Protein AF-A0A1F9DPK8-F1 (afdb_monomer)

Sequence (181 aa):
MAARGAFAGFFIFCWLFAAPQRRAAAGEEKKAPEAKPYVFRSVLTSGKKTGDIVLGRTTFEEVLKMYPAPPYADYDGALRPAGQSGAGGLQSIKYVYNPWQTMYAIFFDGKKRVVMVSELYELGALSEKALLRKYPGMVESDSEQGSIEYQTEIQECTALIATVETTGRTVEQLSYAYTCE

pLDDT: mean 79.77, std 20.11, range [34.78, 96.88]

Structure (mmCIF, N/CA/C/O backbone):
data_AF-A0A1F9DPK8-F1
#
_entry.id   AF-A0A1F9DPK8-F1
#
loop_
_atom_site.group_PDB
_atom_site.id
_atom_site.type_symbol
_atom_site.label_atom_id
_atom_site.label_alt_id
_atom_site.label_comp_id
_atom_site.label_asym_id
_atom_site.label_entity_id
_atom_site.label_seq_id
_atom_site.pdbx_PDB_ins_code
_atom_site.Cartn_x
_atom_site.Cartn_y
_atom_site.Cartn_z
_atom_site.occupancy
_atom_site.B_iso_or_equiv
_atom_site.auth_seq_id
_atom_site.auth_comp_id
_atom_site.auth_asym_id
_atom_site.auth_atom_id
_atom_site.pdbx_PDB_model_num
ATOM 1 N N . MET A 1 1 ? -20.491 -62.984 46.441 1.00 36.84 1 MET A N 1
ATOM 2 C CA . MET A 1 1 ? -19.082 -63.390 46.625 1.00 36.84 1 MET A CA 1
ATOM 3 C C . MET A 1 1 ? -18.745 -64.499 45.642 1.00 36.84 1 MET A C 1
ATOM 5 O O . MET A 1 1 ? -19.542 -65.412 45.503 1.00 36.84 1 MET A O 1
ATOM 9 N N . ALA A 1 2 ? -17.570 -64.353 45.020 1.00 38.16 2 ALA A N 1
ATOM 10 C CA . ALA A 1 2 ? -16.739 -65.325 44.300 1.00 38.16 2 ALA A CA 1
ATOM 11 C C . ALA A 1 2 ? -17.299 -66.051 43.057 1.00 38.16 2 ALA A C 1
ATOM 13 O O . ALA A 1 2 ? -18.099 -66.980 43.132 1.00 38.16 2 ALA A O 1
ATOM 14 N N . ALA A 1 3 ? -16.748 -65.638 41.913 1.00 38.16 3 ALA A N 1
ATOM 15 C CA . ALA A 1 3 ? -16.812 -66.285 40.612 1.00 38.16 3 ALA A CA 1
ATOM 16 C C . ALA A 1 3 ? -15.858 -67.492 40.528 1.00 38.16 3 ALA A C 1
ATOM 18 O O . ALA A 1 3 ? -14.784 -67.499 41.132 1.00 38.16 3 ALA A O 1
ATOM 19 N N . ARG A 1 4 ? -16.258 -68.499 39.744 1.00 41.41 4 ARG A N 1
ATOM 20 C CA . ARG A 1 4 ? -15.448 -69.657 39.346 1.00 41.41 4 ARG A CA 1
ATOM 21 C C . ARG A 1 4 ? -14.711 -69.355 38.046 1.00 41.41 4 ARG A C 1
ATOM 23 O O . ARG A 1 4 ? -15.285 -68.770 37.133 1.00 41.41 4 ARG A O 1
ATOM 30 N N . GLY A 1 5 ? -13.450 -69.769 37.995 1.00 38.47 5 GLY A N 1
ATOM 31 C CA . GLY A 1 5 ? -12.586 -69.634 36.833 1.00 38.47 5 GLY A CA 1
ATOM 32 C C . GLY A 1 5 ? -12.557 -70.849 35.904 1.00 38.47 5 GLY A C 1
ATOM 33 O O . GLY A 1 5 ? -13.224 -71.857 36.138 1.00 38.47 5 GLY A O 1
ATOM 34 N N . ALA A 1 6 ? -11.658 -70.685 34.928 1.00 49.09 6 ALA A N 1
ATOM 35 C CA . ALA A 1 6 ? -11.138 -71.594 33.906 1.00 49.09 6 ALA A CA 1
ATOM 36 C C . ALA A 1 6 ? -12.057 -71.902 32.713 1.00 49.09 6 ALA A C 1
ATOM 38 O O . ALA A 1 6 ? -13.123 -72.474 32.885 1.00 49.09 6 ALA A O 1
ATOM 39 N N . PHE A 1 7 ? -11.574 -71.624 31.493 1.00 38.38 7 PHE A N 1
ATOM 40 C CA . PHE A 1 7 ? -11.3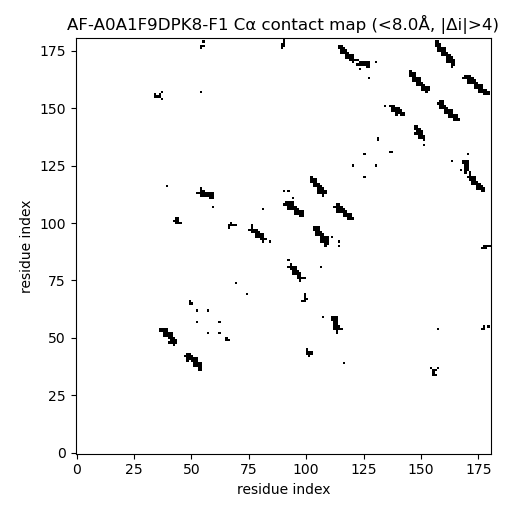18 -72.686 30.513 1.00 38.38 7 PHE A CA 1
ATOM 41 C C . PHE A 1 7 ? -10.397 -72.231 29.367 1.00 38.38 7 PHE A C 1
ATOM 43 O O . PHE A 1 7 ? -10.379 -71.072 28.964 1.00 38.38 7 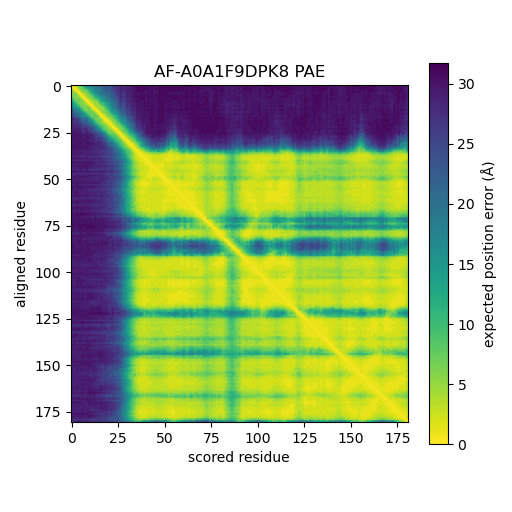PHE A O 1
ATOM 50 N N . ALA A 1 8 ? -9.606 -73.196 28.907 1.00 42.59 8 ALA A N 1
ATOM 51 C CA . ALA A 1 8 ? -8.639 -73.173 27.820 1.00 42.59 8 ALA A CA 1
ATOM 52 C C . ALA A 1 8 ? -9.266 -72.973 26.428 1.00 42.59 8 ALA A C 1
ATOM 54 O O . ALA A 1 8 ? -10.455 -73.219 26.244 1.00 42.59 8 ALA A O 1
ATOM 55 N N . GLY A 1 9 ? -8.426 -72.690 25.424 1.00 34.78 9 GLY A N 1
ATOM 56 C CA . GLY A 1 9 ? -8.719 -73.103 24.047 1.00 34.78 9 GLY A CA 1
ATOM 57 C C . GLY A 1 9 ? -8.251 -72.140 22.967 1.00 34.78 9 GLY A C 1
ATOM 58 O O . GLY A 1 9 ? -8.977 -71.241 22.566 1.00 34.78 9 GLY A O 1
ATOM 59 N N . PHE A 1 10 ? -7.044 -72.371 22.463 1.00 39.31 10 PHE A N 1
ATOM 60 C CA . PHE A 1 10 ? -6.486 -71.736 21.273 1.00 39.31 10 PHE A CA 1
ATOM 61 C C . PHE A 1 10 ? -7.076 -72.415 20.022 1.00 39.31 10 PHE A C 1
ATOM 63 O O . PHE A 1 10 ? -6.888 -73.617 19.851 1.00 39.31 10 PHE A O 1
ATOM 70 N N . PHE A 1 11 ? -7.764 -71.675 19.148 1.00 43.78 11 PHE A N 1
ATOM 71 C CA . PHE A 1 11 ? -8.087 -72.117 17.786 1.00 43.78 11 PHE A CA 1
ATOM 72 C C . PHE A 1 11 ? -7.853 -70.968 16.801 1.00 43.78 11 PHE A C 1
ATOM 74 O O . PHE A 1 11 ? -8.503 -69.927 16.853 1.00 43.78 11 PHE A O 1
ATOM 81 N N . ILE A 1 12 ? -6.888 -71.186 15.909 1.00 48.25 12 ILE A N 1
ATOM 82 C CA . ILE A 1 12 ? -6.580 -70.347 14.754 1.00 48.25 12 ILE A CA 1
ATOM 83 C C . ILE A 1 12 ? -7.663 -70.585 13.698 1.00 48.25 12 ILE A C 1
ATOM 85 O O . ILE A 1 12 ? -7.860 -71.718 13.265 1.00 48.25 12 ILE A O 1
ATOM 89 N N . PHE A 1 13 ? -8.311 -69.516 13.238 1.00 44.12 13 PHE A N 1
ATOM 90 C CA . PHE A 1 13 ? -9.085 -69.511 11.997 1.00 44.12 13 PHE A CA 1
ATOM 91 C C . PHE A 1 13 ? -8.616 -68.339 11.128 1.00 44.12 13 PHE A C 1
ATOM 93 O O . PHE A 1 13 ? -8.941 -67.181 11.385 1.00 44.12 13 PHE A O 1
ATOM 100 N N . CYS A 1 14 ? -7.824 -68.648 10.099 1.00 43.41 14 CYS A N 1
ATOM 101 C CA . CYS A 1 14 ? -7.484 -67.725 9.021 1.00 43.41 14 CYS A CA 1
ATOM 102 C C . CYS A 1 14 ? -8.733 -67.454 8.172 1.00 43.41 14 CYS A C 1
ATOM 104 O O . CYS A 1 14 ? -9.081 -68.251 7.304 1.00 43.41 14 CYS A O 1
ATOM 106 N N . TRP A 1 15 ? -9.395 -66.322 8.406 1.00 40.16 15 TRP A N 1
ATOM 107 C CA . TRP A 1 15 ? -10.380 -65.780 7.473 1.00 40.16 15 TRP A CA 1
ATOM 108 C C . TRP A 1 15 ? -9.682 -64.883 6.447 1.00 40.16 15 TRP A C 1
ATOM 110 O O . TRP A 1 15 ? -9.223 -63.785 6.759 1.00 40.16 15 TRP A O 1
ATOM 120 N N . LEU A 1 16 ? -9.617 -65.373 5.207 1.00 41.78 16 LEU A N 1
ATOM 121 C CA . LEU A 1 16 ? -9.388 -64.573 4.008 1.00 41.78 16 LEU A CA 1
ATOM 122 C C . LEU A 1 16 ? -10.547 -63.577 3.851 1.00 41.78 16 LEU A C 1
ATOM 124 O O . LEU A 1 16 ? -11.608 -63.922 3.336 1.00 41.78 16 LEU A O 1
ATOM 128 N N . PHE A 1 17 ? -10.344 -62.329 4.267 1.00 46.22 17 PHE A N 1
ATOM 129 C CA . PHE A 1 17 ? -11.196 -61.228 3.827 1.00 46.22 17 PHE A CA 1
ATOM 130 C C . PHE A 1 17 ? -10.774 -60.813 2.416 1.00 46.22 17 PHE A C 1
ATOM 132 O O . PHE A 1 17 ? -9.848 -60.027 2.224 1.00 46.22 17 PHE A O 1
ATOM 139 N N . ALA A 1 18 ? -11.479 -61.344 1.417 1.00 47.94 18 ALA A N 1
ATOM 140 C CA . ALA A 1 18 ? -11.563 -60.719 0.107 1.00 47.94 18 ALA A CA 1
ATOM 141 C C . ALA A 1 18 ? -12.272 -59.365 0.278 1.00 47.94 18 ALA A C 1
ATOM 143 O O . ALA A 1 18 ? -13.495 -59.295 0.394 1.00 47.94 18 ALA A O 1
ATOM 144 N N . ALA A 1 19 ? -11.493 -58.287 0.367 1.00 45.16 19 ALA A N 1
ATOM 145 C CA . ALA A 1 19 ? -12.029 -56.935 0.391 1.00 45.16 19 ALA A CA 1
ATOM 146 C C . ALA A 1 19 ? -12.692 -56.627 -0.968 1.00 45.16 19 ALA A C 1
ATOM 148 O O . ALA A 1 19 ? -12.053 -56.804 -2.009 1.00 45.16 19 ALA A O 1
ATOM 149 N N . PRO A 1 20 ? -13.952 -56.159 -1.003 1.00 43.69 20 PRO A N 1
ATOM 150 C CA . PRO A 1 20 ? -14.573 -55.738 -2.248 1.00 43.69 20 PRO A CA 1
ATOM 151 C C . PRO A 1 20 ? -13.877 -54.470 -2.753 1.00 43.69 20 PRO A C 1
ATOM 153 O O . PRO A 1 20 ? -13.827 -53.455 -2.053 1.00 43.69 20 PRO A O 1
ATOM 156 N N . GLN A 1 21 ? -13.347 -54.521 -3.979 1.00 44.34 21 GLN A N 1
ATOM 157 C CA . GLN A 1 21 ? -12.851 -53.344 -4.689 1.00 44.34 21 GLN A CA 1
ATOM 158 C C . GLN A 1 21 ? -13.994 -52.333 -4.836 1.00 44.34 21 GLN A C 1
ATOM 160 O O . GLN A 1 21 ? -14.872 -52.474 -5.690 1.00 44.34 21 GLN A O 1
ATOM 165 N N . ARG A 1 22 ? -13.992 -51.293 -3.996 1.00 47.47 22 ARG A N 1
ATOM 166 C CA . ARG A 1 22 ? -14.807 -50.102 -4.233 1.00 47.47 22 ARG A CA 1
ATOM 167 C C . ARG A 1 22 ? -14.298 -49.466 -5.520 1.00 47.47 22 ARG A C 1
ATOM 169 O O . ARG A 1 22 ? -13.214 -48.892 -5.543 1.00 47.47 22 ARG A O 1
ATOM 176 N N . ARG A 1 23 ? -15.087 -49.587 -6.591 1.00 46.28 23 ARG A N 1
ATOM 177 C CA . ARG A 1 23 ? -14.973 -48.733 -7.774 1.00 46.28 23 ARG A CA 1
ATOM 178 C C . ARG A 1 23 ? -14.980 -47.288 -7.286 1.00 46.28 23 ARG A C 1
ATOM 180 O O . ARG A 1 23 ? -16.004 -46.811 -6.801 1.00 46.28 23 ARG A O 1
ATOM 187 N N . ALA A 1 24 ? -13.834 -46.625 -7.379 1.00 43.69 24 ALA A N 1
ATOM 188 C CA . ALA A 1 24 ? -13.774 -45.182 -7.291 1.00 43.69 24 ALA A CA 1
ATOM 189 C C . ALA A 1 24 ? -14.592 -44.654 -8.471 1.00 43.69 24 ALA A C 1
ATOM 191 O O . ALA A 1 24 ? -14.182 -44.767 -9.626 1.00 43.69 24 ALA A O 1
ATOM 192 N N . ALA A 1 25 ? -15.797 -44.164 -8.186 1.00 46.12 25 ALA A N 1
ATOM 193 C CA . ALA A 1 25 ? -16.460 -43.255 -9.095 1.00 46.12 25 ALA A CA 1
ATOM 194 C C . ALA A 1 25 ? -15.483 -42.096 -9.300 1.00 46.12 25 ALA A C 1
ATOM 196 O O . ALA A 1 25 ? -15.049 -41.484 -8.322 1.00 46.12 25 ALA A O 1
ATOM 197 N N . ALA A 1 26 ? -15.081 -41.874 -10.551 1.00 43.97 26 ALA A N 1
ATOM 198 C CA . ALA A 1 26 ? -14.351 -40.691 -10.957 1.00 43.97 26 ALA A CA 1
ATOM 199 C C . ALA A 1 26 ? -15.228 -39.492 -10.593 1.00 43.97 26 ALA A C 1
ATOM 201 O O . ALA A 1 26 ? -16.167 -39.152 -11.309 1.00 43.97 26 ALA A O 1
ATOM 202 N N . GLY A 1 27 ? -14.990 -38.933 -9.408 1.00 41.47 27 GLY A N 1
ATOM 203 C CA . GLY A 1 27 ? -15.511 -37.634 -9.059 1.00 41.47 27 GLY A CA 1
ATOM 204 C C . GLY A 1 27 ? -14.892 -36.677 -10.053 1.00 41.47 27 GLY A C 1
ATOM 205 O O . GLY A 1 27 ? -13.670 -36.554 -10.094 1.00 41.47 27 GLY A O 1
ATOM 206 N N . GLU A 1 28 ? -15.726 -36.054 -10.882 1.00 44.94 28 GLU A N 1
ATOM 207 C CA . GLU A 1 28 ? -15.361 -34.789 -11.493 1.00 44.94 28 GLU A CA 1
ATOM 208 C C . GLU A 1 28 ? -14.794 -33.926 -10.371 1.00 44.94 28 GLU A C 1
ATOM 210 O O . GLU A 1 28 ? -15.494 -33.577 -9.415 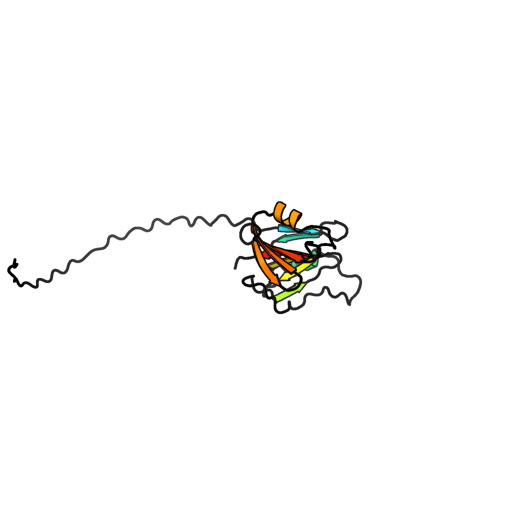1.00 44.94 28 GLU A O 1
ATOM 215 N N . GLU A 1 29 ? -13.492 -33.674 -10.451 1.00 44.94 29 GLU A N 1
ATOM 216 C CA . GLU A 1 29 ? -12.812 -32.682 -9.650 1.00 44.94 29 GLU A CA 1
ATOM 217 C C . GLU A 1 29 ? -13.524 -31.369 -9.973 1.00 44.94 29 GLU A C 1
ATOM 219 O O . GLU A 1 29 ? -13.271 -30.729 -10.994 1.00 44.94 29 GLU A O 1
ATOM 224 N N . LYS A 1 30 ? -14.527 -31.023 -9.157 1.00 39.41 30 LYS A N 1
ATOM 225 C CA . LYS A 1 30 ? -15.144 -29.705 -9.168 1.00 39.41 30 LYS A CA 1
ATOM 226 C C . LYS A 1 30 ? -14.014 -28.755 -8.834 1.00 39.41 30 LYS A C 1
ATOM 228 O O . LYS A 1 30 ? -13.729 -28.529 -7.661 1.00 39.41 30 LYS A O 1
ATOM 233 N N . LYS A 1 31 ? -13.351 -28.256 -9.879 1.00 39.34 31 LYS A N 1
ATOM 234 C CA . LYS A 1 31 ? -12.401 -27.158 -9.812 1.00 39.34 31 LYS A CA 1
ATOM 235 C C . LYS A 1 31 ? -13.093 -26.106 -8.959 1.00 39.34 31 LYS A C 1
ATOM 237 O O . LYS A 1 31 ? -14.159 -25.621 -9.352 1.00 39.34 31 LYS A O 1
ATOM 242 N N . ALA A 1 32 ? -12.577 -25.890 -7.748 1.00 47.47 32 ALA A N 1
ATOM 243 C CA . ALA A 1 32 ? -13.137 -24.901 -6.846 1.00 47.47 32 ALA A CA 1
ATOM 244 C C . ALA A 1 32 ? -13.315 -23.614 -7.665 1.00 47.47 32 ALA A C 1
ATOM 246 O O . ALA A 1 32 ? -12.423 -23.304 -8.466 1.00 47.47 32 ALA A O 1
ATOM 247 N N . PRO A 1 33 ? -14.480 -22.945 -7.586 1.00 49.62 33 PRO A N 1
ATOM 248 C CA . PRO A 1 33 ? -14.689 -21.716 -8.331 1.00 49.62 33 PRO A CA 1
ATOM 249 C C . PRO A 1 33 ? -13.516 -20.797 -8.011 1.00 49.62 33 PRO A C 1
ATOM 251 O O . PRO A 1 33 ? -13.290 -20.474 -6.852 1.00 49.62 33 PRO A O 1
ATOM 254 N N . GLU A 1 34 ? -12.720 -20.484 -9.034 1.00 59.41 34 GLU A N 1
ATOM 255 C CA . GLU A 1 34 ? -11.513 -19.686 -8.878 1.00 59.41 34 GLU A CA 1
ATOM 256 C C . GLU A 1 34 ? -11.938 -18.359 -8.253 1.00 59.41 34 GLU A C 1
ATOM 258 O O . GLU A 1 34 ? -12.726 -17.617 -8.853 1.00 59.41 34 GLU A O 1
ATOM 263 N N . ALA A 1 35 ? -11.491 -18.123 -7.018 1.00 64.25 35 ALA A N 1
ATOM 264 C CA . 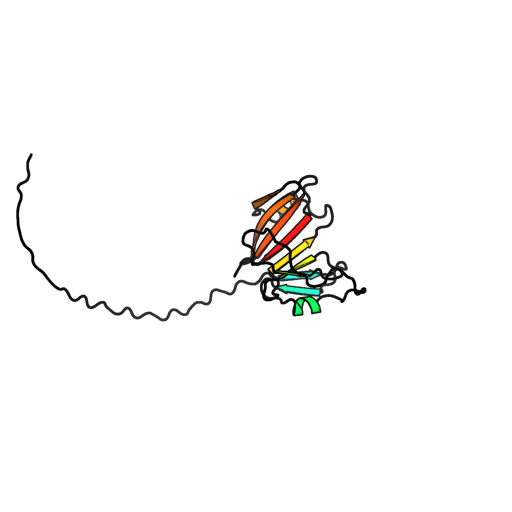ALA A 1 35 ? -11.742 -16.904 -6.275 1.00 64.25 35 ALA A CA 1
ATOM 265 C C . ALA A 1 35 ? -11.588 -15.707 -7.212 1.00 64.25 35 ALA A C 1
ATOM 267 O O . ALA A 1 35 ? -10.561 -15.571 -7.890 1.00 64.25 35 ALA A O 1
ATOM 268 N N . LYS A 1 36 ? -12.604 -14.837 -7.291 1.00 76.94 36 LYS A N 1
ATOM 269 C CA . LYS A 1 36 ? -12.432 -13.594 -8.050 1.00 76.94 36 LYS A CA 1
ATOM 270 C C . LYS A 1 36 ? -11.258 -12.860 -7.407 1.00 76.94 36 LYS A C 1
ATOM 272 O O . LYS A 1 36 ? -11.311 -12.643 -6.199 1.00 76.94 36 LYS A O 1
ATOM 277 N N . PRO A 1 37 ? -10.211 -12.498 -8.157 1.00 84.19 37 PRO A N 1
ATOM 278 C CA . PRO A 1 37 ? -9.067 -11.853 -7.547 1.00 84.19 37 PRO A CA 1
ATOM 279 C C . PRO A 1 37 ? -9.438 -10.424 -7.139 1.00 84.19 37 PRO A C 1
ATOM 281 O O . PRO A 1 37 ? -10.264 -9.777 -7.793 1.00 84.19 37 PRO A O 1
ATOM 284 N N . TYR A 1 38 ? -8.830 -9.929 -6.064 1.00 90.38 38 TYR A N 1
ATOM 285 C CA . TYR A 1 38 ? -8.970 -8.530 -5.686 1.00 90.38 38 TYR A CA 1
ATOM 286 C C . TYR A 1 38 ? -8.276 -7.636 -6.719 1.00 90.38 38 TYR A C 1
ATOM 288 O O . TYR A 1 38 ? -7.136 -7.888 -7.122 1.00 90.38 38 TYR A O 1
ATOM 296 N N . VAL A 1 39 ? -8.981 -6.588 -7.150 1.00 93.81 39 VAL A N 1
ATOM 297 C CA . VAL A 1 39 ? -8.500 -5.634 -8.150 1.00 93.81 39 VAL A CA 1
ATOM 298 C C . VAL A 1 39 ? -8.358 -4.260 -7.511 1.00 93.81 39 VAL A C 1
ATOM 300 O O . VAL A 1 39 ? -9.351 -3.576 -7.249 1.00 93.81 39 VAL A O 1
ATOM 303 N N . PHE A 1 40 ? -7.116 -3.838 -7.309 1.00 94.31 40 PHE A N 1
ATOM 304 C CA . PHE A 1 40 ? -6.775 -2.488 -6.900 1.00 94.31 40 PHE A CA 1
ATOM 305 C C . PHE A 1 40 ? -6.836 -1.550 -8.111 1.00 94.31 40 PHE A C 1
ATOM 307 O O . PHE A 1 40 ? -6.143 -1.741 -9.115 1.00 94.31 40 PHE A O 1
ATOM 314 N N . ARG A 1 41 ? -7.679 -0.519 -8.028 1.00 92.75 41 ARG A N 1
ATOM 315 C CA . ARG A 1 41 ? -7.837 0.477 -9.095 1.00 92.75 41 ARG A CA 1
ATOM 316 C C . ARG A 1 41 ? -6.776 1.550 -8.934 1.00 92.75 41 ARG A C 1
ATOM 318 O O . ARG A 1 41 ? -6.913 2.415 -8.075 1.00 92.75 41 ARG A O 1
ATOM 325 N N . SER A 1 42 ? -5.748 1.525 -9.774 1.00 91.94 42 SER A N 1
ATOM 326 C CA . SER A 1 42 ? -4.686 2.514 -9.657 1.00 91.94 42 SER A CA 1
ATOM 327 C C . SER A 1 42 ? -5.042 3.830 -10.346 1.00 91.94 42 SER A C 1
ATOM 329 O O . SER A 1 42 ? -5.523 3.864 -11.486 1.00 91.94 42 SER A O 1
ATOM 331 N N . VAL A 1 43 ? -4.787 4.925 -9.632 1.00 92.56 43 VAL A N 1
ATOM 332 C CA . VAL A 1 43 ? -4.984 6.297 -10.096 1.00 92.56 43 VAL A CA 1
ATOM 333 C C . VAL A 1 43 ? -3.740 7.144 -9.829 1.00 92.56 43 VAL A C 1
ATOM 335 O O . VAL A 1 43 ? -2.993 6.904 -8.885 1.00 92.56 43 VAL A O 1
ATOM 338 N N . LEU A 1 44 ? -3.504 8.143 -10.672 1.00 93.12 44 LEU A N 1
ATOM 339 C CA . LEU 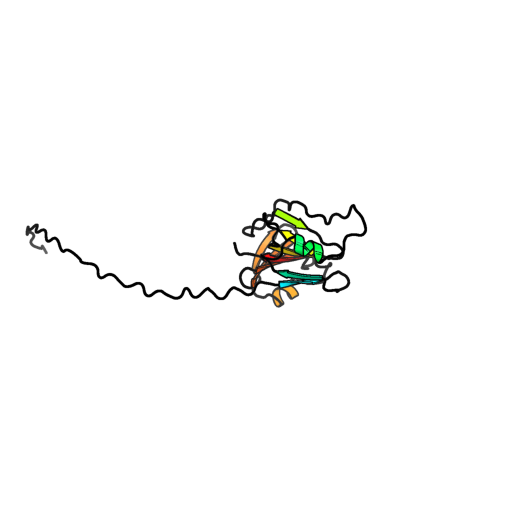A 1 44 ? -2.529 9.195 -10.384 1.00 93.12 44 LEU A CA 1
ATOM 340 C C . LEU A 1 44 ? -3.106 10.180 -9.360 1.00 93.12 44 LEU A C 1
ATOM 342 O O . LEU A 1 44 ? -4.323 10.270 -9.202 1.00 93.12 44 LEU A O 1
ATOM 346 N N . THR A 1 45 ? -2.260 11.020 -8.770 1.00 90.50 45 THR A N 1
ATOM 347 C CA . THR A 1 45 ? -2.677 12.166 -7.937 1.00 90.50 45 THR A CA 1
ATOM 348 C C . THR A 1 45 ? -3.593 13.147 -8.677 1.00 90.50 45 THR A C 1
ATOM 350 O O . THR A 1 45 ? -4.378 13.852 -8.057 1.00 90.50 45 THR A O 1
ATOM 353 N N . SER A 1 46 ? -3.563 13.156 -10.015 1.00 91.69 46 SER A N 1
ATOM 354 C CA . SER A 1 46 ? -4.523 13.894 -10.854 1.00 91.69 46 SER A CA 1
ATOM 355 C C . SER A 1 46 ? -5.921 13.259 -10.935 1.00 91.69 46 SER A C 1
ATOM 357 O O . SER A 1 46 ? -6.808 13.812 -11.581 1.00 91.69 46 SER A O 1
ATOM 359 N N . GLY A 1 47 ? -6.123 12.072 -10.357 1.00 90.69 47 GLY A N 1
ATOM 360 C CA . GLY A 1 47 ? -7.346 11.270 -10.466 1.00 90.69 47 GLY A CA 1
ATOM 361 C C . GLY A 1 47 ? -7.451 10.441 -11.752 1.00 90.69 47 GLY A C 1
ATOM 362 O O . GLY A 1 47 ? -8.387 9.656 -11.910 1.00 90.69 47 GLY A O 1
ATOM 363 N N . LYS A 1 48 ? -6.497 10.568 -12.686 1.00 94.69 48 LYS A N 1
ATOM 364 C CA . LYS A 1 48 ? -6.478 9.767 -13.917 1.00 94.69 48 LYS A CA 1
ATOM 365 C C . LYS A 1 48 ? -6.194 8.297 -13.594 1.00 94.69 48 LYS A C 1
ATOM 367 O O . LYS A 1 48 ? -5.168 7.988 -12.995 1.00 94.69 48 LYS A O 1
ATOM 372 N N . LYS A 1 49 ? -7.053 7.389 -14.065 1.00 94.38 49 LYS A N 1
ATOM 373 C CA . LYS A 1 49 ? -6.820 5.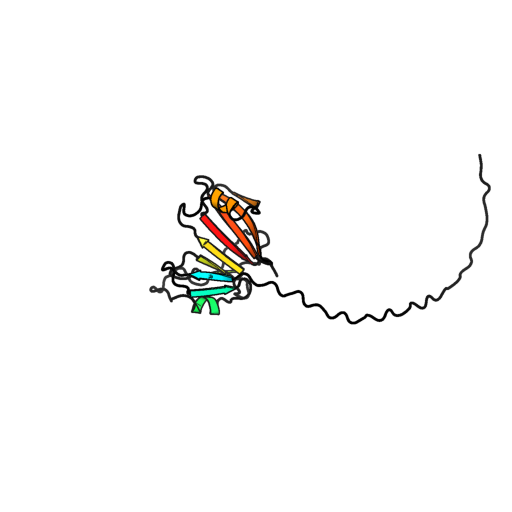938 -13.988 1.00 94.38 49 LYS A CA 1
ATOM 374 C C . LYS A 1 49 ? -5.598 5.534 -14.824 1.00 94.38 49 LYS A C 1
ATOM 376 O O . LYS A 1 49 ? -5.488 5.938 -15.983 1.00 94.38 49 LYS A O 1
ATOM 381 N N . THR A 1 50 ? -4.719 4.716 -14.253 1.00 92.44 50 THR A N 1
ATOM 382 C CA . THR A 1 50 ? -3.510 4.182 -14.914 1.00 92.44 50 THR A CA 1
ATOM 383 C C . THR A 1 50 ? -3.657 2.724 -15.325 1.00 92.44 50 THR A C 1
ATOM 385 O O . THR A 1 50 ? -3.076 2.299 -16.319 1.00 92.44 50 THR A O 1
ATOM 388 N N . GLY A 1 51 ? -4.470 1.964 -14.595 1.00 92.12 51 GLY A N 1
ATOM 389 C CA . GLY A 1 51 ? -4.671 0.545 -14.834 1.00 92.12 51 GLY A CA 1
ATOM 390 C C . GLY A 1 51 ? -5.361 -0.135 -13.661 1.00 92.12 51 GLY A C 1
ATOM 391 O O . GLY A 1 51 ? -5.777 0.512 -12.698 1.00 92.12 51 GLY A O 1
ATOM 392 N N . ASP A 1 52 ? -5.486 -1.449 -13.777 1.00 95.19 52 ASP A N 1
ATOM 393 C CA . ASP A 1 52 ? -6.006 -2.322 -12.735 1.00 95.19 52 ASP A CA 1
ATOM 394 C C . ASP A 1 52 ? -4.873 -3.251 -12.286 1.00 95.19 52 ASP A C 1
ATOM 396 O O . ASP A 1 52 ? -4.268 -3.943 -13.106 1.00 95.19 52 ASP A O 1
ATOM 400 N N . ILE A 1 53 ? -4.571 -3.238 -10.989 1.00 96.25 53 ILE A N 1
ATOM 401 C CA . ILE A 1 53 ? -3.584 -4.116 -10.364 1.00 96.25 53 ILE A CA 1
ATOM 402 C C . ILE A 1 53 ? -4.333 -5.275 -9.725 1.00 96.25 53 ILE A C 1
ATOM 404 O O . ILE A 1 53 ? -5.217 -5.080 -8.896 1.00 96.25 53 ILE A O 1
ATOM 408 N N . VAL A 1 54 ? -3.959 -6.491 -10.093 1.00 95.31 54 VAL A N 1
ATOM 409 C CA . VAL A 1 54 ? -4.543 -7.720 -9.574 1.00 95.31 54 VAL A CA 1
ATOM 410 C C . VAL A 1 54 ? -3.542 -8.364 -8.624 1.00 95.31 54 VAL A C 1
ATOM 412 O O . VAL A 1 54 ? -2.481 -8.833 -9.050 1.00 95.31 54 VAL A O 1
ATOM 415 N N . LEU A 1 55 ? -3.870 -8.376 -7.332 1.00 92.69 55 LEU A N 1
ATOM 416 C CA . LEU A 1 55 ? -2.988 -8.923 -6.300 1.00 92.69 55 LEU A CA 1
ATOM 417 C C . LEU A 1 55 ? -2.693 -10.412 -6.560 1.00 92.69 55 LEU A C 1
ATOM 419 O O . LEU A 1 55 ? -3.559 -11.168 -7.002 1.00 92.69 55 LEU A O 1
ATOM 423 N N . GLY A 1 56 ? -1.437 -10.812 -6.360 1.00 90.88 56 GLY A N 1
ATOM 424 C CA . GLY A 1 56 ? -0.910 -12.150 -6.641 1.00 90.88 56 GLY A CA 1
ATOM 425 C C . GLY A 1 56 ? -0.682 -12.465 -8.128 1.00 90.88 56 GLY A C 1
ATOM 426 O O . GLY A 1 56 ? -0.110 -13.512 -8.444 1.00 90.88 56 GLY A O 1
ATOM 427 N N . ARG A 1 57 ? -1.104 -11.588 -9.055 1.00 93.44 57 ARG A N 1
ATOM 428 C CA . ARG A 1 57 ? -1.073 -11.851 -10.508 1.00 93.44 57 ARG A CA 1
ATOM 429 C C . ARG A 1 57 ? -0.276 -10.822 -11.301 1.00 93.44 57 ARG A C 1
ATOM 431 O O . ARG A 1 57 ? 0.570 -11.223 -12.093 1.00 93.44 57 ARG A O 1
ATOM 438 N N . THR A 1 58 ? -0.539 -9.531 -11.101 1.00 96.56 58 THR A N 1
ATOM 439 C CA . THR A 1 58 ? 0.111 -8.462 -11.873 1.00 96.56 58 THR A CA 1
ATOM 440 C C . THR A 1 58 ? 1.616 -8.452 -11.617 1.00 96.56 58 THR A C 1
ATOM 442 O O . THR A 1 58 ? 2.043 -8.534 -10.464 1.00 96.56 58 THR A O 1
ATOM 445 N N . THR A 1 59 ? 2.427 -8.349 -12.670 1.00 96.69 59 THR A N 1
ATOM 446 C CA . THR A 1 59 ? 3.894 -8.328 -12.553 1.00 96.69 59 THR A CA 1
ATOM 447 C C . THR A 1 59 ? 4.459 -6.912 -12.525 1.00 96.69 59 THR A C 1
ATOM 449 O O . THR A 1 59 ? 3.813 -5.946 -12.937 1.00 96.69 59 THR A O 1
ATOM 452 N N . PHE A 1 60 ? 5.704 -6.776 -12.072 1.00 95.88 60 PHE A N 1
ATOM 453 C CA . PHE A 1 60 ? 6.427 -5.507 -12.117 1.00 95.88 60 PHE A CA 1
ATOM 454 C C . PHE A 1 60 ? 6.494 -4.898 -13.529 1.00 95.88 60 PHE A C 1
ATOM 456 O O . PHE A 1 60 ? 6.309 -3.696 -13.691 1.00 95.88 60 PHE A O 1
ATOM 463 N N . GLU A 1 61 ? 6.719 -5.705 -14.566 1.00 95.62 61 GLU A N 1
ATOM 464 C CA . GLU A 1 61 ? 6.810 -5.231 -15.952 1.00 95.62 61 GLU A CA 1
ATOM 465 C C . GLU A 1 61 ? 5.474 -4.684 -16.474 1.00 95.62 61 GLU A C 1
ATOM 467 O O . GLU A 1 61 ? 5.462 -3.807 -17.339 1.00 95.62 61 GLU A O 1
ATOM 472 N N . GLU A 1 62 ? 4.351 -5.199 -15.972 1.00 96.88 62 GLU A N 1
ATOM 473 C CA . GLU A 1 62 ? 3.020 -4.667 -16.263 1.00 96.88 62 GLU A CA 1
ATOM 474 C C . GLU A 1 62 ? 2.789 -3.357 -15.513 1.00 96.88 62 GLU A C 1
ATOM 476 O O . GLU A 1 62 ? 2.413 -2.368 -16.140 1.00 96.88 62 GLU A O 1
ATOM 481 N N . VAL A 1 63 ? 3.091 -3.325 -14.208 1.00 95.88 63 VAL A N 1
ATOM 482 C CA . VAL A 1 63 ? 3.032 -2.117 -13.365 1.00 95.88 63 VAL A CA 1
ATOM 483 C C . VAL A 1 63 ? 3.830 -0.982 -14.003 1.00 95.88 63 VAL A C 1
ATOM 485 O O . VAL A 1 63 ? 3.303 0.112 -14.172 1.00 95.88 63 VAL A O 1
ATOM 488 N N . LEU A 1 64 ? 5.068 -1.231 -14.435 1.00 93.31 64 LEU A N 1
ATOM 489 C CA . LEU A 1 64 ? 5.944 -0.205 -15.008 1.00 93.31 64 LEU A CA 1
ATOM 490 C C . LEU A 1 64 ? 5.344 0.471 -16.253 1.00 93.31 64 LEU A C 1
ATOM 492 O O . LEU A 1 64 ? 5.605 1.644 -16.499 1.00 93.31 64 LEU A O 1
ATOM 496 N N . LYS A 1 65 ? 4.516 -0.241 -17.027 1.00 93.56 65 LYS A N 1
ATOM 497 C CA . LYS A 1 65 ? 3.837 0.303 -18.217 1.00 93.56 65 LYS A CA 1
ATOM 498 C C . LYS A 1 65 ? 2.605 1.145 -17.875 1.00 93.56 65 LYS A C 1
ATOM 500 O O . LYS A 1 65 ? 2.131 1.879 -18.739 1.00 93.56 65 LYS A O 1
ATOM 505 N N . MET A 1 66 ? 2.065 1.024 -16.659 1.00 94.62 66 MET A N 1
ATOM 506 C CA . MET A 1 66 ? 0.869 1.758 -16.223 1.00 94.62 66 MET A CA 1
ATOM 507 C C . MET A 1 66 ? 1.183 3.211 -15.849 1.00 94.62 66 MET A C 1
ATOM 509 O O . MET A 1 66 ? 0.319 4.079 -15.987 1.00 94.62 66 MET A O 1
ATOM 513 N N . TYR A 1 67 ? 2.400 3.492 -15.378 1.00 92.94 67 TYR A N 1
ATOM 514 C CA . TYR A 1 67 ? 2.759 4.795 -14.817 1.00 92.94 67 TYR A CA 1
ATOM 515 C C . TYR A 1 67 ? 3.653 5.611 -15.749 1.00 92.94 67 TYR A C 1
ATOM 517 O O . TYR A 1 67 ? 4.455 5.051 -16.500 1.00 92.94 67 TYR A O 1
ATOM 525 N N . PRO A 1 68 ? 3.539 6.949 -15.712 1.00 89.81 68 PRO A N 1
ATOM 526 C CA . PRO A 1 68 ? 4.468 7.810 -16.423 1.00 89.81 68 PRO A CA 1
ATOM 527 C C . PRO A 1 68 ? 5.888 7.637 -15.875 1.00 89.81 68 PRO A C 1
ATOM 529 O O . PRO A 1 68 ? 6.091 7.463 -14.672 1.00 89.81 68 PRO A O 1
ATOM 532 N N . ALA A 1 69 ? 6.878 7.754 -16.759 1.00 86.94 69 ALA A N 1
ATOM 533 C CA . ALA A 1 69 ? 8.264 7.867 -16.330 1.00 86.94 69 ALA A CA 1
ATOM 534 C C . ALA A 1 69 ? 8.456 9.157 -15.504 1.00 86.94 69 ALA A C 1
ATOM 536 O O . ALA A 1 69 ? 7.852 10.188 -15.832 1.00 86.94 69 ALA A O 1
ATOM 537 N N . PRO A 1 70 ? 9.278 9.128 -14.443 1.00 87.62 70 PRO A N 1
ATOM 538 C CA . PRO A 1 70 ? 9.597 10.329 -13.688 1.00 87.62 70 PRO A CA 1
ATOM 539 C C . PRO A 1 70 ? 10.373 11.332 -14.564 1.00 87.62 70 PRO A C 1
ATOM 541 O O . PRO A 1 70 ? 11.158 10.923 -15.421 1.00 87.62 70 PRO A O 1
ATOM 544 N N . PRO A 1 71 ? 10.185 12.648 -14.359 1.00 81.75 71 PRO A N 1
ATOM 545 C CA . PRO A 1 71 ? 10.866 13.688 -15.133 1.00 81.75 71 PRO A CA 1
ATOM 546 C C . PRO A 1 71 ? 12.361 13.813 -14.807 1.00 81.75 71 PRO A C 1
ATOM 548 O O . PRO A 1 71 ? 13.100 14.411 -15.586 1.00 81.75 71 PRO A O 1
ATOM 551 N N . TYR A 1 72 ? 12.804 13.260 -13.675 1.00 77.50 72 TYR A N 1
ATOM 552 C CA . TYR A 1 72 ? 14.182 13.337 -13.203 1.00 77.50 72 TYR A CA 1
ATOM 553 C C . TYR A 1 72 ? 14.767 11.935 -13.007 1.00 77.50 72 TYR A C 1
ATOM 555 O O . TYR A 1 72 ? 14.078 11.019 -12.554 1.00 77.50 72 TYR A O 1
ATOM 563 N N . ALA A 1 73 ? 16.041 11.773 -13.372 1.00 68.06 73 ALA A N 1
ATOM 564 C CA . ALA A 1 73 ? 16.743 10.489 -13.337 1.00 68.06 73 ALA A CA 1
ATOM 565 C C . ALA A 1 73 ? 17.016 9.975 -11.909 1.00 68.06 73 ALA A C 1
ATOM 567 O O . ALA A 1 73 ? 17.273 8.789 -11.727 1.00 68.06 73 ALA A O 1
ATOM 568 N N . ASP A 1 74 ? 16.958 10.857 -10.914 1.00 68.19 74 ASP A N 1
ATOM 569 C CA . ASP A 1 74 ? 17.229 10.621 -9.493 1.00 68.19 74 ASP A CA 1
ATOM 570 C C . ASP A 1 74 ? 15.962 10.369 -8.659 1.00 68.19 74 ASP A C 1
ATOM 572 O O . ASP A 1 74 ? 16.026 10.328 -7.432 1.00 68.19 74 ASP A O 1
ATOM 576 N N . TYR A 1 75 ? 14.804 10.180 -9.297 1.00 77.00 75 TYR A N 1
ATOM 577 C CA . TYR A 1 75 ? 13.580 9.841 -8.580 1.00 77.00 75 TYR A CA 1
ATOM 578 C C . TYR A 1 75 ? 13.728 8.524 -7.796 1.00 77.00 75 TYR A C 1
ATOM 580 O O . TYR A 1 75 ? 13.946 7.460 -8.379 1.00 77.00 75 TYR A O 1
ATOM 588 N N . ASP A 1 76 ? 13.507 8.591 -6.480 1.00 69.00 76 ASP A N 1
ATOM 589 C CA . ASP A 1 76 ? 13.610 7.481 -5.511 1.00 69.00 76 ASP A CA 1
ATOM 590 C C . ASP A 1 76 ? 12.482 6.425 -5.628 1.00 69.00 76 ASP A C 1
ATOM 592 O O . ASP A 1 76 ? 12.146 5.696 -4.694 1.00 69.00 76 ASP A O 1
ATOM 596 N N . GLY A 1 77 ? 11.848 6.334 -6.795 1.00 74.31 77 GLY A N 1
ATOM 597 C CA . GLY A 1 77 ? 10.798 5.362 -7.083 1.00 74.31 77 GLY A CA 1
ATOM 598 C C . GLY A 1 77 ? 11.250 4.180 -7.917 1.00 74.31 77 GLY A C 1
ATOM 599 O O . GLY A 1 77 ? 10.413 3.519 -8.514 1.00 74.31 77 GLY A O 1
ATOM 600 N N . ALA A 1 78 ? 12.549 3.896 -8.005 1.00 82.12 78 ALA A N 1
ATOM 601 C CA . ALA A 1 78 ? 13.023 2.672 -8.645 1.00 82.12 78 ALA A CA 1
ATOM 602 C C . ALA A 1 78 ? 12.600 1.419 -7.853 1.00 82.12 78 ALA A C 1
ATOM 604 O O . ALA A 1 78 ? 12.351 1.470 -6.648 1.00 82.12 78 ALA A O 1
ATOM 605 N N . LEU A 1 79 ? 12.547 0.268 -8.532 1.00 88.81 79 LEU A N 1
ATOM 606 C CA . LEU A 1 79 ? 12.366 -1.016 -7.857 1.00 88.81 79 LEU A CA 1
ATOM 607 C C . LEU A 1 79 ? 13.582 -1.284 -6.964 1.00 88.81 79 LEU A C 1
ATOM 609 O O . LEU A 1 79 ? 14.702 -1.426 -7.459 1.00 88.81 79 LEU A O 1
ATOM 613 N N . ARG A 1 80 ? 13.359 -1.395 -5.658 1.00 91.25 80 ARG A N 1
ATOM 614 C CA . ARG A 1 80 ? 14.408 -1.606 -4.655 1.00 91.25 80 ARG A CA 1
ATOM 615 C C . ARG A 1 80 ? 14.052 -2.763 -3.725 1.00 91.25 80 ARG A C 1
ATOM 617 O O . ARG A 1 80 ? 12.874 -3.105 -3.621 1.00 91.25 80 ARG A O 1
ATOM 624 N N . PRO A 1 81 ? 15.030 -3.391 -3.051 1.00 90.31 81 PRO A N 1
ATOM 625 C CA . PRO A 1 81 ? 14.736 -4.367 -2.013 1.00 90.31 81 PRO A CA 1
ATOM 626 C C . PRO A 1 81 ? 13.803 -3.763 -0.960 1.00 90.31 81 PRO A C 1
ATOM 628 O O . PRO A 1 81 ? 14.028 -2.646 -0.485 1.00 90.31 81 PRO A O 1
ATOM 631 N N . ALA A 1 82 ? 12.755 -4.496 -0.604 1.00 83.81 82 ALA A N 1
ATOM 632 C CA . ALA A 1 82 ? 11.999 -4.185 0.595 1.00 83.81 82 ALA A CA 1
ATOM 633 C C . ALA A 1 82 ? 12.893 -4.521 1.797 1.00 83.81 82 ALA A C 1
ATOM 635 O O . ALA A 1 82 ? 13.558 -5.559 1.798 1.00 83.81 82 ALA A O 1
ATOM 636 N N . GLY A 1 83 ? 12.958 -3.636 2.795 1.00 73.81 83 GLY A N 1
ATOM 637 C CA . GLY A 1 83 ? 13.649 -3.938 4.051 1.00 73.81 83 GLY A CA 1
ATOM 638 C C . GLY A 1 83 ? 13.047 -5.164 4.752 1.00 73.81 83 GLY A C 1
ATOM 639 O O . GLY A 1 83 ? 12.090 -5.769 4.258 1.00 73.81 83 GLY A O 1
ATOM 640 N N . GLN A 1 84 ? 13.577 -5.533 5.924 1.00 60.56 84 GLN A N 1
ATOM 641 C CA . GLN A 1 84 ? 12.911 -6.536 6.762 1.00 60.56 84 GLN A CA 1
ATOM 642 C C . GLN A 1 84 ? 11.493 -6.041 7.072 1.00 60.56 84 GLN A C 1
ATOM 644 O O . GLN A 1 84 ? 11.314 -5.054 7.775 1.00 60.56 84 GLN A O 1
ATOM 649 N N . SER A 1 85 ? 10.494 -6.680 6.472 1.00 55.19 85 SER A N 1
ATOM 650 C CA . SER A 1 85 ? 9.087 -6.367 6.692 1.00 55.19 85 SER A CA 1
ATOM 651 C C . SER A 1 85 ? 8.617 -7.266 7.827 1.00 55.19 85 SER A C 1
ATOM 653 O O .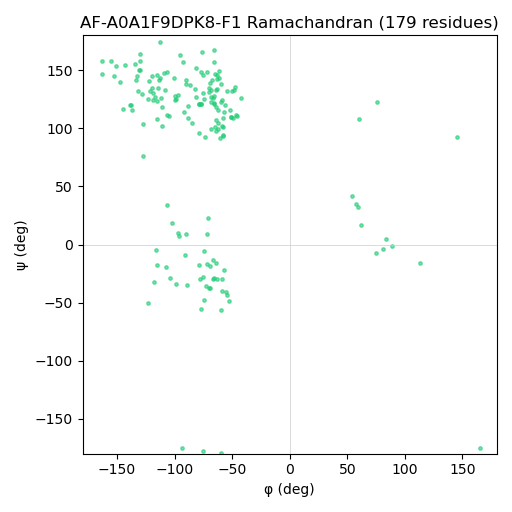 SER A 1 85 ? 8.614 -8.486 7.683 1.00 55.19 85 SER A O 1
ATOM 655 N N . GLY A 1 86 ? 8.267 -6.664 8.965 1.00 47.81 86 GLY A N 1
ATOM 656 C CA . GLY A 1 86 ? 7.802 -7.356 10.174 1.00 47.81 86 GLY A CA 1
ATOM 657 C C . GLY A 1 86 ? 6.392 -7.942 10.073 1.00 47.81 86 GLY A C 1
ATOM 658 O O . GLY A 1 86 ? 5.858 -8.392 11.078 1.00 47.81 86 GLY A O 1
ATOM 659 N N . ALA A 1 87 ? 5.781 -7.957 8.886 1.00 49.28 87 ALA A N 1
ATOM 660 C CA . ALA A 1 87 ? 4.408 -8.407 8.712 1.00 49.28 87 ALA A CA 1
ATOM 661 C C . ALA A 1 87 ? 4.320 -9.936 8.837 1.00 49.28 87 ALA A C 1
ATOM 663 O O . ALA A 1 87 ? 4.535 -10.682 7.874 1.00 49.28 87 ALA A O 1
ATOM 664 N N . GLY A 1 88 ? 4.045 -10.394 10.058 1.00 45.59 88 GLY A N 1
ATOM 665 C CA . GLY A 1 88 ? 3.870 -11.792 10.419 1.00 45.59 88 GLY A CA 1
ATOM 666 C C . GLY A 1 88 ? 2.897 -12.503 9.480 1.00 45.59 88 GLY A C 1
ATOM 667 O O . GLY A 1 88 ? 1.696 -12.268 9.507 1.00 45.59 88 GLY A O 1
ATOM 668 N N . GLY A 1 89 ? 3.431 -13.395 8.644 1.00 49.62 89 GLY A N 1
ATOM 669 C CA . GLY A 1 89 ? 2.641 -14.314 7.822 1.00 49.62 89 GLY A CA 1
ATOM 670 C C . GLY A 1 89 ? 2.219 -13.812 6.438 1.00 49.62 89 GLY A C 1
ATOM 671 O O . GLY A 1 89 ? 1.625 -14.592 5.698 1.00 49.62 89 GLY A O 1
ATOM 672 N N . LEU A 1 90 ? 2.542 -12.577 6.035 1.00 60.72 90 LEU A N 1
ATOM 673 C CA . LEU A 1 90 ? 2.322 -12.140 4.648 1.00 60.72 90 LEU A CA 1
ATOM 674 C C . LEU A 1 90 ? 3.377 -12.748 3.711 1.00 60.72 90 LEU A C 1
ATOM 676 O O . LEU A 1 90 ? 4.535 -12.941 4.094 1.00 60.72 90 LEU A O 1
ATOM 680 N N . GLN A 1 91 ? 2.976 -13.053 2.469 1.00 64.12 91 GLN A N 1
ATOM 681 C CA . GLN A 1 91 ? 3.853 -13.617 1.437 1.00 64.12 91 GLN A CA 1
ATOM 682 C C . GLN A 1 91 ? 5.162 -12.820 1.369 1.00 64.12 91 GLN A C 1
ATOM 684 O O . GLN A 1 91 ? 5.134 -11.594 1.419 1.00 64.12 91 GLN A O 1
ATOM 689 N N . SER A 1 92 ? 6.314 -13.500 1.281 1.00 78.31 92 SER A N 1
ATOM 690 C CA . SER A 1 92 ? 7.611 -12.859 1.529 1.00 78.31 92 SER A CA 1
ATOM 691 C C . SER A 1 92 ? 7.849 -11.666 0.593 1.00 78.31 92 SER A C 1
ATOM 693 O O . SER A 1 92 ? 8.228 -11.847 -0.569 1.00 78.31 92 SER A O 1
ATOM 695 N N . ILE A 1 93 ? 7.644 -10.454 1.102 1.00 89.38 93 ILE A N 1
ATOM 696 C CA . ILE A 1 93 ? 7.887 -9.214 0.376 1.00 89.38 93 ILE A CA 1
ATOM 697 C C . ILE A 1 93 ? 9.397 -9.115 0.137 1.00 89.38 93 ILE A C 1
ATOM 699 O O . ILE A 1 93 ? 10.203 -9.253 1.058 1.00 89.38 93 ILE A O 1
ATOM 703 N N . LYS A 1 94 ? 9.796 -8.931 -1.122 1.00 91.25 94 LYS A N 1
ATOM 704 C CA . LYS A 1 94 ? 11.205 -8.837 -1.536 1.00 91.25 94 LYS A CA 1
ATOM 705 C C . LYS A 1 94 ? 11.549 -7.496 -2.143 1.00 91.25 94 LYS A C 1
ATOM 707 O O . LYS A 1 94 ? 12.677 -7.040 -1.976 1.00 91.25 94 LYS A O 1
ATOM 712 N N . TYR A 1 95 ? 10.600 -6.868 -2.823 1.00 93.69 95 TYR A N 1
ATOM 713 C CA . TYR A 1 95 ? 10.840 -5.616 -3.524 1.00 93.69 95 TYR A CA 1
ATOM 714 C C . TYR A 1 95 ? 9.727 -4.612 -3.266 1.00 93.69 95 TYR A C 1
ATOM 716 O O . TYR A 1 95 ? 8.595 -4.992 -2.976 1.00 93.69 95 TYR A O 1
ATOM 724 N N . VAL A 1 96 ? 10.059 -3.337 -3.416 1.00 94.56 96 VAL A N 1
ATOM 725 C CA . VAL A 1 96 ? 9.131 -2.211 -3.370 1.00 94.56 96 VAL A CA 1
ATOM 726 C C . VAL A 1 96 ? 9.410 -1.267 -4.538 1.00 94.56 96 VAL A C 1
ATOM 728 O O . VAL A 1 96 ? 10.562 -1.065 -4.925 1.00 94.56 96 VAL A O 1
ATOM 731 N N . TYR A 1 97 ? 8.346 -0.725 -5.117 1.00 93.94 97 TYR A N 1
ATOM 732 C CA . TYR A 1 97 ? 8.341 0.272 -6.182 1.00 93.94 97 TYR A CA 1
ATOM 733 C C . TYR A 1 97 ? 7.380 1.388 -5.784 1.00 93.94 97 TYR A C 1
ATOM 735 O O . TYR A 1 97 ? 6.242 1.107 -5.407 1.00 93.94 97 TYR A O 1
ATOM 743 N N . ASN A 1 98 ? 7.817 2.638 -5.910 1.00 93.62 98 ASN A N 1
ATOM 744 C CA . ASN A 1 98 ? 6.984 3.805 -5.634 1.00 93.62 98 ASN A CA 1
ATOM 745 C C . ASN A 1 98 ? 6.705 4.500 -6.973 1.00 93.62 98 ASN A C 1
ATOM 747 O O . ASN A 1 98 ? 7.603 5.154 -7.505 1.00 93.62 98 ASN A O 1
ATOM 751 N N . PRO A 1 99 ? 5.515 4.328 -7.574 1.00 92.94 99 PRO A N 1
ATOM 752 C CA . PRO A 1 99 ? 5.232 4.912 -8.874 1.00 92.94 99 PRO A CA 1
ATOM 753 C C . PRO A 1 99 ? 5.157 6.439 -8.820 1.00 92.94 99 PRO A C 1
ATOM 755 O O . PRO A 1 99 ? 4.563 7.023 -7.907 1.00 92.94 99 PRO A O 1
ATOM 758 N N . TRP A 1 100 ? 5.683 7.091 -9.858 1.00 91.62 100 TRP A N 1
ATOM 759 C CA . TRP A 1 100 ? 5.616 8.545 -9.985 1.00 91.62 100 TRP A CA 1
ATOM 760 C C . TRP A 1 100 ? 4.165 9.043 -10.060 1.00 91.62 100 TRP A C 1
ATOM 762 O O . TRP A 1 100 ? 3.314 8.414 -10.687 1.00 91.62 100 TRP A O 1
ATOM 772 N N . GLN A 1 101 ? 3.898 10.203 -9.445 1.00 91.44 101 GLN A N 1
ATOM 773 C CA . GLN A 1 101 ? 2.560 10.814 -9.350 1.00 91.44 101 GLN A CA 1
ATOM 774 C C . GLN A 1 101 ? 1.510 9.916 -8.686 1.00 91.44 101 GLN A C 1
ATOM 776 O O . GLN A 1 101 ? 0.336 9.955 -9.053 1.00 91.44 101 GLN A O 1
ATOM 781 N N . THR A 1 102 ? 1.910 9.124 -7.695 1.00 91.50 102 THR A N 1
ATOM 782 C CA . THR A 1 102 ? 0.984 8.357 -6.858 1.00 91.50 102 THR A CA 1
ATOM 783 C C . THR A 1 102 ? 1.286 8.575 -5.382 1.00 91.50 102 THR A C 1
ATOM 785 O O . THR A 1 102 ? 2.362 9.052 -5.026 1.00 91.50 102 THR A O 1
ATOM 788 N N . MET A 1 103 ? 0.330 8.216 -4.528 1.00 90.25 103 MET A N 1
ATOM 789 C CA . MET A 1 103 ? 0.526 8.120 -3.078 1.00 90.25 103 MET A CA 1
ATOM 790 C C . MET A 1 103 ? 0.576 6.654 -2.640 1.00 90.25 103 MET A C 1
ATOM 792 O O . MET A 1 103 ? 0.079 6.292 -1.577 1.00 90.25 103 MET A O 1
ATOM 796 N N . TYR A 1 104 ? 1.133 5.795 -3.500 1.00 91.00 104 TYR A N 1
ATOM 797 C CA . TYR A 1 104 ? 1.164 4.354 -3.292 1.00 91.00 104 TYR A CA 1
ATOM 798 C C . TYR A 1 104 ? 2.596 3.832 -3.238 1.00 91.00 104 TYR A C 1
ATOM 800 O O . TYR A 1 104 ? 3.459 4.270 -3.999 1.00 91.00 104 TYR A O 1
ATOM 808 N N . ALA A 1 105 ? 2.815 2.826 -2.402 1.00 93.69 105 ALA A N 1
ATOM 809 C CA . ALA A 1 105 ? 3.939 1.909 -2.518 1.00 93.69 105 ALA A CA 1
ATOM 810 C C . ALA A 1 105 ? 3.417 0.546 -2.988 1.00 93.69 105 ALA A C 1
ATOM 812 O O . ALA A 1 105 ? 2.418 0.042 -2.474 1.00 93.69 105 ALA A O 1
ATOM 813 N N . ILE A 1 106 ? 4.077 -0.052 -3.978 1.00 95.56 106 ILE A N 1
ATOM 814 C CA . ILE A 1 106 ? 3.721 -1.360 -4.535 1.00 95.56 106 ILE A CA 1
ATOM 815 C C . ILE A 1 106 ? 4.816 -2.349 -4.162 1.00 95.56 106 ILE A C 1
ATOM 817 O O . ILE A 1 106 ? 5.992 -2.126 -4.445 1.00 95.56 106 ILE A O 1
ATOM 821 N N . PHE A 1 107 ? 4.427 -3.455 -3.548 1.00 94.81 107 PHE A N 1
ATOM 822 C CA . PHE A 1 107 ? 5.327 -4.463 -3.013 1.00 94.81 107 PHE A CA 1
ATOM 823 C C . PHE A 1 107 ? 5.206 -5.767 -3.789 1.00 94.81 107 PHE A C 1
ATOM 825 O O . PHE A 1 107 ? 4.109 -6.174 -4.184 1.00 94.81 107 PHE A O 1
ATOM 832 N N . PHE A 1 108 ? 6.339 -6.442 -3.971 1.00 94.69 108 PHE A N 1
ATOM 833 C CA . PHE A 1 108 ? 6.438 -7.633 -4.805 1.00 94.69 108 PHE A CA 1
ATOM 834 C C . PHE A 1 108 ? 7.123 -8.795 -4.095 1.00 94.69 108 PHE A C 1
ATOM 836 O O . PHE A 1 108 ? 8.026 -8.597 -3.277 1.00 94.69 108 PHE A O 1
ATOM 843 N N . ASP A 1 109 ? 6.737 -10.011 -4.476 1.00 92.94 109 ASP A N 1
ATOM 844 C CA . ASP A 1 109 ? 7.417 -11.246 -4.084 1.00 92.94 109 ASP A CA 1
ATOM 845 C C . ASP A 1 109 ? 8.739 -11.467 -4.850 1.00 92.94 109 ASP A C 1
ATOM 847 O O . ASP A 1 109 ? 9.162 -10.673 -5.695 1.00 92.94 109 ASP A O 1
ATOM 851 N N . GLY A 1 110 ? 9.399 -12.601 -4.587 1.00 91.62 110 GLY A N 1
ATOM 852 C CA . GLY A 1 110 ? 10.625 -13.000 -5.291 1.00 91.62 110 GLY A CA 1
ATOM 853 C C . GLY A 1 110 ? 10.449 -13.274 -6.792 1.00 91.62 110 GLY A C 1
ATOM 854 O O . GLY A 1 110 ? 11.438 -13.295 -7.520 1.00 91.62 110 GLY A O 1
ATOM 855 N N . LYS A 1 111 ? 9.211 -13.456 -7.272 1.00 93.00 111 LYS A N 1
ATOM 856 C CA . LYS A 1 111 ? 8.868 -13.601 -8.697 1.00 93.00 111 LYS A CA 1
ATOM 857 C C . LYS A 1 111 ? 8.422 -12.273 -9.322 1.00 93.00 111 LYS A C 1
ATOM 859 O O . LYS A 1 111 ? 7.988 -12.271 -10.470 1.00 93.00 111 LYS A O 1
ATOM 864 N N . LYS A 1 112 ? 8.542 -11.158 -8.591 1.00 94.69 112 LYS A N 1
ATOM 865 C CA . LYS A 1 112 ? 8.106 -9.816 -8.997 1.00 94.69 112 LYS A CA 1
ATOM 866 C C . LYS A 1 112 ? 6.608 -9.718 -9.312 1.00 94.69 112 LYS A C 1
ATOM 868 O O . LYS A 1 112 ? 6.205 -8.922 -10.160 1.00 94.69 112 LYS A O 1
ATOM 873 N N . ARG A 1 113 ? 5.774 -10.504 -8.631 1.00 95.19 113 ARG A N 1
ATOM 874 C CA . ARG A 1 113 ? 4.311 -10.356 -8.650 1.00 95.19 113 ARG A CA 1
ATOM 875 C C . ARG A 1 113 ? 3.888 -9.418 -7.530 1.00 95.19 113 ARG A C 1
ATOM 877 O O . ARG A 1 113 ? 4.472 -9.477 -6.451 1.00 95.19 113 ARG A O 1
ATOM 884 N N . VAL A 1 114 ? 2.898 -8.565 -7.778 1.00 95.06 114 VAL A N 1
ATOM 885 C CA . VAL A 1 114 ? 2.369 -7.643 -6.767 1.00 95.06 114 VAL A CA 1
ATOM 886 C C . VAL A 1 114 ? 1.707 -8.447 -5.654 1.00 95.06 114 VAL A C 1
ATOM 888 O O . VAL A 1 114 ? 0.754 -9.178 -5.910 1.00 95.06 114 VAL A O 1
ATOM 891 N N . VAL A 1 115 ? 2.184 -8.284 -4.425 1.00 94.31 115 VAL A N 1
ATOM 892 C CA . VAL A 1 115 ? 1.627 -8.945 -3.233 1.00 94.31 115 VAL A CA 1
ATOM 893 C C . VAL A 1 115 ? 1.040 -7.965 -2.238 1.00 94.31 115 VAL A C 1
ATOM 895 O O . VAL A 1 115 ? 0.249 -8.370 -1.398 1.00 94.31 115 VAL A O 1
ATOM 898 N N . MET A 1 116 ? 1.384 -6.683 -2.328 1.00 95.25 116 MET A N 1
ATOM 899 C CA . MET A 1 116 ? 0.758 -5.663 -1.503 1.00 95.25 116 MET A CA 1
ATOM 900 C C . MET A 1 116 ? 0.787 -4.310 -2.206 1.00 95.25 116 MET A C 1
ATOM 902 O O . MET A 1 116 ? 1.743 -3.981 -2.909 1.00 95.25 116 MET A O 1
ATOM 906 N N . VAL A 1 117 ? -0.264 -3.523 -2.010 1.00 95.94 117 VAL A N 1
ATOM 907 C CA . VAL A 1 117 ? -0.295 -2.101 -2.362 1.00 95.94 117 VAL A CA 1
ATOM 908 C C . VAL A 1 117 ? -0.634 -1.328 -1.100 1.00 95.94 117 VAL A C 1
ATOM 910 O O . VAL A 1 117 ? -1.653 -1.621 -0.479 1.00 95.94 117 VAL A O 1
ATOM 913 N N . SER A 1 118 ? 0.200 -0.362 -0.731 1.00 94.38 118 SER A N 1
ATOM 914 C CA . SER A 1 118 ? -0.020 0.511 0.421 1.00 94.38 118 SER A CA 1
ATOM 915 C C . SER A 1 118 ? -0.324 1.924 -0.044 1.00 94.38 118 SER A C 1
ATOM 917 O O . SER A 1 118 ? 0.506 2.556 -0.690 1.00 94.38 118 SER A O 1
ATOM 919 N N . GLU A 1 119 ? -1.514 2.407 0.288 1.00 92.19 119 GLU A N 1
ATOM 920 C CA . GLU A 1 119 ? -1.952 3.782 0.110 1.00 92.19 119 GLU A CA 1
ATOM 921 C C . GLU A 1 119 ? -1.569 4.611 1.330 1.00 92.19 119 GLU A C 1
ATOM 923 O O . GLU A 1 119 ? -2.018 4.332 2.442 1.00 92.19 119 GLU A O 1
ATOM 928 N N . LEU A 1 120 ? -0.752 5.640 1.109 1.00 86.56 120 LEU A N 1
ATOM 929 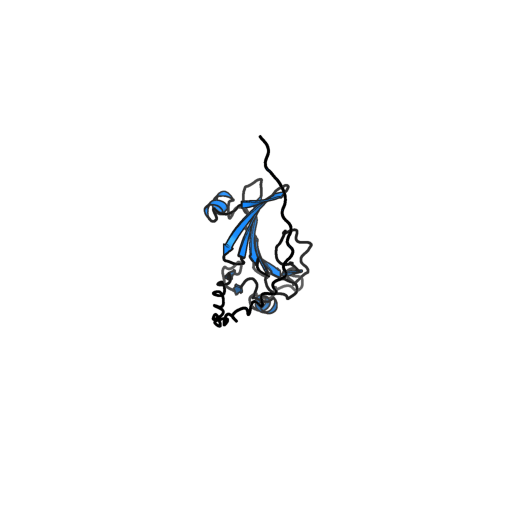C CA . LEU A 1 120 ? -0.487 6.669 2.103 1.00 86.56 120 LEU A CA 1
ATOM 930 C C . LEU A 1 120 ? -1.687 7.609 2.136 1.00 86.56 120 LEU A C 1
ATOM 932 O O . LEU A 1 120 ? -2.049 8.207 1.119 1.00 86.56 120 LEU A O 1
ATOM 936 N N . TYR A 1 121 ? -2.307 7.724 3.301 1.00 77.94 121 TYR A N 1
ATOM 937 C CA . TYR A 1 121 ? -3.398 8.659 3.513 1.00 77.94 121 TYR A CA 1
ATOM 938 C C . TYR A 1 121 ? -2.834 10.024 3.906 1.00 77.94 121 TYR A C 1
ATOM 940 O O . TYR A 1 121 ? -1.904 10.135 4.701 1.00 77.94 121 TYR A O 1
ATOM 948 N N . GLU A 1 122 ? -3.396 11.084 3.326 1.00 73.62 122 GLU A N 1
ATOM 949 C CA . GLU A 1 122 ? -3.088 12.449 3.747 1.00 73.62 122 GLU A CA 1
ATOM 950 C C . GLU A 1 122 ? -3.498 12.664 5.212 1.00 73.62 122 GLU A C 1
ATOM 952 O O . GLU A 1 122 ? -4.477 12.077 5.687 1.00 73.62 122 GLU A O 1
ATOM 957 N N . LEU A 1 123 ? -2.774 13.544 5.914 1.00 63.88 123 LEU A N 1
ATOM 958 C CA . LEU A 1 123 ? -3.001 13.857 7.328 1.00 63.88 123 LEU A CA 1
ATOM 959 C C . LEU A 1 123 ? -4.480 14.198 7.591 1.00 63.88 123 LEU A C 1
ATOM 961 O O . LEU A 1 123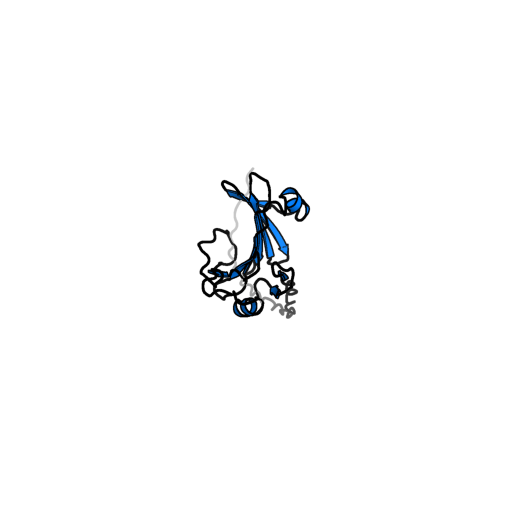 ? -4.974 15.251 7.187 1.00 63.88 123 LEU A O 1
ATOM 965 N N . GLY A 1 124 ? -5.184 13.297 8.283 1.00 67.62 124 GLY A N 1
ATOM 966 C CA . GLY A 1 124 ? -6.576 13.481 8.702 1.00 67.62 124 GLY A CA 1
ATOM 967 C C . GLY A 1 124 ? -7.660 13.136 7.675 1.00 67.62 124 GLY A C 1
ATOM 968 O O . GLY A 1 124 ? -8.840 13.324 7.975 1.00 67.62 124 GLY A O 1
ATOM 969 N N . ALA A 1 125 ? -7.320 12.599 6.499 1.00 83.06 125 ALA A N 1
ATOM 970 C CA . ALA A 1 125 ? -8.311 12.270 5.467 1.00 83.06 125 ALA A CA 1
ATOM 971 C C . ALA A 1 125 ? -9.288 11.151 5.884 1.00 83.06 125 ALA A C 1
ATOM 973 O O . ALA A 1 125 ? -10.439 11.119 5.439 1.00 83.06 125 ALA A O 1
ATOM 974 N N . LEU A 1 126 ? -8.856 10.237 6.758 1.00 91.62 126 LEU A N 1
ATOM 975 C CA . LEU A 1 126 ? -9.680 9.151 7.280 1.00 91.62 126 LEU A CA 1
ATOM 976 C C . LEU A 1 126 ? -9.423 8.974 8.778 1.00 91.62 126 LEU A C 1
ATOM 978 O O . LEU A 1 126 ? -8.306 8.695 9.195 1.00 91.62 126 LEU A O 1
ATOM 982 N N . SER A 1 127 ? -10.464 9.120 9.598 1.00 94.56 127 SER A N 1
ATOM 983 C CA . SER A 1 127 ? -10.368 8.806 11.026 1.00 94.56 127 SER A CA 1
ATOM 984 C C . SER A 1 127 ? -10.531 7.312 11.272 1.00 94.56 127 SER A C 1
ATOM 986 O O . SER A 1 127 ? -11.267 6.625 10.558 1.00 94.56 127 SER A O 1
ATOM 988 N N . GLU A 1 128 ? -9.929 6.819 12.345 1.00 95.12 128 GLU A N 1
ATOM 989 C CA . GLU A 1 128 ? -10.085 5.438 12.795 1.00 95.12 128 GLU A CA 1
ATOM 990 C C . GLU A 1 128 ? -11.562 5.060 12.987 1.00 95.12 128 GLU A C 1
ATOM 992 O O . GLU A 1 128 ? -12.020 4.023 12.517 1.00 95.12 128 GLU A O 1
ATOM 997 N N . LYS A 1 129 ? -12.366 5.935 13.601 1.00 95.75 129 LYS A N 1
ATOM 998 C CA . LYS A 1 129 ? -13.806 5.689 13.771 1.00 95.75 129 LYS A CA 1
ATOM 999 C C . LYS A 1 129 ? -14.520 5.488 12.431 1.00 95.75 129 LYS A C 1
ATOM 1001 O O . LYS A 1 129 ? -15.428 4.662 12.327 1.00 95.75 129 LYS A O 1
ATOM 1006 N N . ALA A 1 130 ? -14.158 6.265 11.409 1.00 95.50 130 ALA A N 1
ATOM 1007 C CA . ALA A 1 130 ? -14.728 6.117 10.075 1.00 95.50 130 ALA A CA 1
ATOM 1008 C C . ALA A 1 130 ? -14.253 4.825 9.395 1.00 95.50 130 ALA A C 1
ATOM 1010 O O . ALA A 1 130 ? -15.070 4.168 8.744 1.00 95.50 130 ALA A O 1
ATOM 1011 N N . LEU A 1 131 ? -12.987 4.444 9.594 1.00 94.88 131 LEU A N 1
ATOM 1012 C CA . LEU A 1 131 ? -12.420 3.175 9.143 1.00 94.88 131 LEU A CA 1
ATOM 1013 C C . LEU A 1 131 ? -13.167 1.981 9.753 1.00 94.88 131 LEU A C 1
ATOM 1015 O O . LEU A 1 131 ? -13.732 1.184 9.008 1.00 94.88 131 LEU A O 1
ATOM 1019 N N . LEU A 1 132 ? -13.254 1.902 11.083 1.00 95.81 132 LEU A N 1
ATOM 1020 C CA . LEU A 1 132 ? -13.909 0.800 11.800 1.00 95.81 132 LEU A CA 1
ATOM 1021 C C . LEU A 1 132 ? -15.410 0.722 11.499 1.00 95.81 132 LEU A C 1
ATOM 1023 O O . LEU A 1 132 ? -15.993 -0.354 11.464 1.00 95.81 132 LEU A O 1
ATOM 1027 N N . ARG A 1 133 ? -16.058 1.854 11.206 1.00 96.38 133 ARG A N 1
ATOM 1028 C CA . ARG A 1 133 ? -17.446 1.849 10.722 1.00 96.38 133 ARG A CA 1
ATOM 1029 C C . ARG A 1 133 ? -17.566 1.273 9.308 1.00 96.38 133 ARG A C 1
ATOM 1031 O O . ARG A 1 133 ? -18.567 0.631 9.006 1.00 96.38 133 ARG A O 1
ATOM 1038 N N . LYS A 1 134 ? -16.597 1.547 8.429 1.00 94.69 134 LYS A N 1
ATOM 1039 C CA . LYS A 1 134 ? -16.569 1.024 7.053 1.00 94.69 134 LYS A CA 1
ATOM 1040 C C . LYS A 1 134 ? -16.228 -0.470 7.032 1.00 94.69 134 LYS A C 1
ATOM 1042 O O . LYS A 1 134 ? -16.795 -1.197 6.222 1.00 94.69 134 LYS A O 1
ATOM 1047 N N . TYR A 1 135 ? -15.353 -0.910 7.934 1.00 94.19 135 TYR A N 1
ATOM 1048 C CA . TYR A 1 135 ? -14.893 -2.291 8.067 1.00 94.19 135 TYR A CA 1
ATOM 1049 C C . TYR A 1 135 ? -15.076 -2.783 9.513 1.00 94.19 135 TYR A C 1
ATOM 1051 O O . TYR A 1 135 ? -14.109 -2.872 10.267 1.00 94.19 135 TYR A O 1
ATOM 1059 N N . PRO A 1 136 ? -16.312 -3.121 9.925 1.00 91.56 136 PRO A N 1
ATOM 1060 C CA . PRO A 1 136 ? -16.613 -3.484 11.314 1.00 91.56 136 PRO A CA 1
ATOM 1061 C C . PRO A 1 136 ? -15.973 -4.800 11.782 1.00 91.56 136 PRO A C 1
ATOM 1063 O O . PRO A 1 136 ? -15.970 -5.073 12.975 1.00 91.56 136 PRO A O 1
ATOM 1066 N N . GLY A 1 137 ? -15.447 -5.615 10.861 1.00 89.81 137 GLY A N 1
ATOM 1067 C CA . GLY A 1 137 ? -14.709 -6.847 11.161 1.00 89.81 137 GLY A CA 1
ATOM 1068 C C . GLY A 1 137 ? -13.198 -6.654 11.321 1.00 89.81 137 GLY A C 1
ATOM 1069 O O . GLY A 1 137 ? -12.474 -7.646 11.331 1.00 89.81 137 GLY A O 1
ATOM 1070 N N . MET A 1 138 ? -12.709 -5.411 11.371 1.00 94.31 138 MET A N 1
ATOM 1071 C CA . MET A 1 138 ? -11.304 -5.133 11.669 1.00 94.31 138 MET A CA 1
ATOM 1072 C C . MET A 1 138 ? -10.973 -5.448 13.121 1.00 94.31 138 MET A C 1
ATOM 1074 O O . MET A 1 138 ? -11.675 -5.022 14.036 1.00 94.31 138 MET A O 1
ATOM 1078 N N . VAL A 1 139 ? -9.882 -6.183 13.307 1.00 94.06 139 VAL A N 1
ATOM 1079 C CA . VAL A 1 139 ? -9.310 -6.522 14.609 1.00 94.06 139 VAL A CA 1
ATOM 1080 C C . VAL A 1 139 ? -7.941 -5.877 14.738 1.00 94.06 139 VAL A C 1
ATOM 1082 O O . VAL A 1 139 ? -7.236 -5.732 13.744 1.00 94.06 139 VAL A O 1
ATOM 1085 N N . GLU A 1 140 ? -7.581 -5.472 15.948 1.00 93.88 140 GLU A N 1
ATOM 1086 C CA . GLU A 1 140 ? -6.223 -5.025 16.254 1.00 93.88 140 GLU A CA 1
ATOM 1087 C C . GLU A 1 140 ? -5.266 -6.217 16.106 1.00 93.88 140 GLU A C 1
ATOM 1089 O O . GLU A 1 140 ? -5.484 -7.262 16.728 1.00 93.88 140 GLU A O 1
ATOM 1094 N N . SER A 1 141 ? -4.267 -6.089 15.233 1.00 89.75 141 SER A N 1
ATOM 1095 C CA . SER A 1 141 ? -3.246 -7.115 14.981 1.00 89.75 141 SER A CA 1
ATOM 1096 C C . SER A 1 141 ? -1.951 -6.832 15.733 1.00 89.75 141 SER A C 1
ATOM 1098 O O . SER A 1 141 ? -1.296 -7.775 16.176 1.00 89.75 141 SER A O 1
ATOM 1100 N N . ASP A 1 142 ? -1.607 -5.556 15.903 1.00 87.56 142 ASP A N 1
ATOM 1101 C CA . ASP A 1 142 ? -0.408 -5.107 16.603 1.00 87.56 142 ASP A CA 1
ATOM 1102 C C . ASP A 1 142 ? -0.588 -3.684 17.158 1.00 87.56 142 ASP A C 1
ATOM 1104 O O . ASP A 1 142 ? -1.416 -2.904 16.680 1.00 87.56 142 ASP A O 1
ATOM 1108 N N . SER A 1 143 ? 0.208 -3.332 18.164 1.00 86.69 143 SER A N 1
ATOM 1109 C CA . SER A 1 143 ? 0.251 -1.989 18.737 1.00 86.69 143 SER A CA 1
ATOM 1110 C C . SER A 1 143 ? 1.677 -1.653 19.167 1.00 86.69 143 SER A C 1
ATOM 1112 O O . SER A 1 143 ? 2.209 -2.220 20.122 1.00 86.69 143 SER A O 1
ATOM 1114 N N . GLU A 1 144 ? 2.257 -0.636 18.536 1.00 84.06 144 GLU A N 1
ATOM 1115 C CA . GLU A 1 144 ? 3.590 -0.118 18.853 1.00 84.06 144 GLU A CA 1
ATOM 1116 C C . GLU A 1 144 ? 3.514 1.307 19.435 1.00 84.06 144 GLU A C 1
ATOM 1118 O O . GLU A 1 144 ? 2.454 1.934 19.520 1.00 84.06 144 GLU A O 1
ATOM 1123 N N . GLN A 1 145 ? 4.650 1.854 19.884 1.00 83.38 145 GLN A N 1
ATOM 1124 C CA . GLN A 1 145 ? 4.698 3.245 20.342 1.00 83.38 145 GLN A CA 1
ATOM 1125 C C . GLN A 1 145 ? 4.408 4.208 19.183 1.00 83.38 145 GLN A C 1
ATOM 1127 O O . GLN A 1 145 ? 5.290 4.531 18.395 1.00 83.38 145 GLN A O 1
ATOM 1132 N N . GLY A 1 146 ? 3.175 4.716 19.139 1.00 87.25 146 GLY A N 1
ATOM 1133 C CA . GLY A 1 146 ? 2.751 5.763 18.206 1.00 87.25 146 GLY A CA 1
ATOM 1134 C C . GLY A 1 146 ? 1.724 5.311 17.173 1.00 87.25 146 GLY A C 1
ATOM 1135 O O . GLY A 1 146 ? 1.031 6.168 16.629 1.00 87.25 146 GLY A O 1
ATOM 1136 N N . SER A 1 147 ? 1.541 4.005 16.974 1.00 91.50 147 SER A N 1
ATOM 1137 C CA . SER A 1 147 ? 0.609 3.464 15.985 1.00 91.50 147 SER A CA 1
ATOM 1138 C C . SER A 1 147 ? -0.101 2.192 16.459 1.00 91.50 147 SER A C 1
ATOM 1140 O O . SER A 1 147 ? 0.389 1.453 17.311 1.00 91.50 147 SER A O 1
ATOM 1142 N N . ILE A 1 148 ? -1.285 1.956 15.899 1.00 94.19 148 ILE A N 1
ATOM 1143 C CA . ILE A 1 148 ? -2.075 0.733 16.059 1.00 94.19 148 ILE A CA 1
ATOM 1144 C C . ILE A 1 148 ? -2.299 0.150 14.671 1.00 94.19 148 ILE A C 1
ATOM 1146 O O . ILE A 1 148 ? -2.696 0.874 13.751 1.00 94.19 148 ILE A O 1
ATOM 1150 N N . GLU A 1 149 ? -2.061 -1.146 14.522 1.00 94.44 149 GLU A N 1
ATOM 1151 C CA . GLU A 1 149 ? -2.375 -1.879 13.307 1.00 94.44 149 GLU A CA 1
ATOM 1152 C C . GLU A 1 149 ? -3.723 -2.591 13.449 1.00 94.44 149 GLU A C 1
ATOM 1154 O O . GLU A 1 149 ? -3.976 -3.322 14.407 1.00 94.44 149 GLU A O 1
ATOM 1159 N N . TYR A 1 150 ? -4.595 -2.384 12.466 1.00 95.38 150 TYR A N 1
ATOM 1160 C CA . TYR A 1 150 ? -5.844 -3.115 12.312 1.00 95.38 150 TYR A CA 1
ATOM 1161 C C . TYR A 1 150 ? -5.803 -3.976 11.059 1.00 95.38 150 TYR A C 1
ATOM 1163 O O . TYR A 1 150 ? -5.373 -3.514 10.004 1.00 95.38 150 TYR A O 1
ATOM 1171 N N . GLN A 1 151 ? -6.363 -5.178 11.125 1.00 95.31 151 GLN A N 1
ATOM 1172 C CA . GLN A 1 151 ? -6.442 -6.095 9.997 1.00 95.31 151 GLN A CA 1
ATOM 1173 C C . GLN A 1 151 ? -7.846 -6.689 9.840 1.00 95.31 151 GLN A C 1
ATOM 1175 O O . GLN A 1 151 ? -8.551 -6.960 10.812 1.00 95.31 151 GLN A O 1
ATOM 1180 N N . THR A 1 152 ? -8.268 -6.919 8.597 1.00 94.69 152 THR A N 1
ATOM 1181 C CA . THR A 1 152 ? -9.449 -7.733 8.273 1.00 94.69 152 THR A CA 1
ATOM 1182 C C . THR A 1 152 ? -9.301 -8.395 6.907 1.00 94.69 152 THR A C 1
ATOM 1184 O O . THR A 1 152 ? -8.611 -7.870 6.033 1.00 94.69 152 THR A O 1
ATOM 1187 N N . GLU A 1 153 ? -9.968 -9.524 6.685 1.00 93.12 153 GLU A N 1
ATOM 1188 C CA . GLU A 1 153 ? -10.114 -10.091 5.343 1.00 93.12 153 GLU A CA 1
ATOM 1189 C C . GLU A 1 153 ? -11.253 -9.371 4.611 1.00 93.12 153 GLU A C 1
ATOM 1191 O O . GLU A 1 153 ? -12.366 -9.261 5.126 1.00 93.12 153 GLU A O 1
ATOM 1196 N N . ILE A 1 154 ? -10.982 -8.852 3.412 1.00 91.50 154 ILE A N 1
ATOM 1197 C CA . ILE A 1 154 ? -11.981 -8.114 2.615 1.00 91.50 154 ILE A CA 1
ATOM 1198 C C . ILE A 1 154 ? -12.482 -8.906 1.407 1.00 91.50 154 ILE A C 1
ATOM 1200 O O . ILE A 1 154 ? -13.527 -8.582 0.841 1.00 91.50 154 ILE A O 1
ATOM 1204 N N . GLN A 1 155 ? -11.726 -9.921 0.997 1.00 90.88 155 GLN A N 1
ATOM 1205 C CA . GLN A 1 155 ? -12.025 -10.837 -0.092 1.00 90.88 155 GLN A CA 1
ATOM 1206 C C . GLN A 1 155 ? -11.130 -12.069 0.068 1.00 90.88 155 GLN A C 1
ATOM 1208 O O . GLN A 1 155 ? -10.062 -11.971 0.669 1.00 90.88 155 GLN A O 1
ATOM 1213 N N . GLU A 1 156 ? -11.532 -13.197 -0.514 1.00 88.75 156 GLU A N 1
ATOM 1214 C CA . GLU A 1 156 ? -10.706 -14.405 -0.536 1.00 88.75 156 GLU A CA 1
ATOM 1215 C C . GLU A 1 156 ? -9.279 -14.082 -1.019 1.00 88.75 156 GLU A C 1
ATOM 1217 O O . GLU A 1 156 ? -9.087 -13.376 -2.017 1.00 88.75 156 GLU A O 1
ATOM 1222 N N . CYS A 1 157 ? -8.281 -14.568 -0.279 1.00 90.19 157 CYS A N 1
ATOM 1223 C CA . CYS A 1 157 ? -6.859 -14.294 -0.501 1.00 90.19 157 CYS A CA 1
ATOM 1224 C C . CYS A 1 157 ? -6.436 -12.816 -0.374 1.00 90.19 157 CYS A C 1
ATOM 1226 O O . CYS A 1 157 ? -5.370 -12.457 -0.879 1.00 90.19 157 CYS A O 1
ATOM 1228 N N . THR A 1 158 ? -7.241 -11.933 0.233 1.00 92.19 158 THR A N 1
ATOM 1229 C CA . THR A 1 158 ? -6.907 -10.506 0.388 1.00 92.19 158 THR A CA 1
ATOM 1230 C C . THR A 1 158 ? -7.262 -9.952 1.767 1.00 92.19 158 THR A C 1
ATOM 1232 O O . THR A 1 158 ? -8.432 -9.866 2.149 1.00 92.19 158 THR A O 1
ATOM 1235 N N . ALA A 1 159 ? -6.246 -9.457 2.470 1.00 93.19 159 ALA A N 1
ATOM 1236 C CA . ALA A 1 159 ? -6.396 -8.705 3.707 1.00 93.19 159 ALA A CA 1
ATOM 1237 C C . ALA A 1 159 ? -6.274 -7.195 3.465 1.00 93.19 159 ALA A C 1
ATOM 1239 O O . ALA A 1 159 ? -5.460 -6.743 2.659 1.00 93.19 159 ALA A O 1
ATOM 1240 N N . LEU A 1 160 ? -7.068 -6.418 4.195 1.00 94.81 160 LEU A N 1
ATOM 1241 C CA . LEU A 1 160 ? -6.868 -4.989 4.391 1.00 94.81 160 LEU A CA 1
ATOM 1242 C C . LEU A 1 160 ? -6.196 -4.778 5.745 1.00 94.81 160 LEU A C 1
ATOM 1244 O O . LEU A 1 160 ? -6.698 -5.256 6.762 1.00 94.81 160 LEU A O 1
ATOM 1248 N N . ILE A 1 161 ? -5.098 -4.038 5.738 1.00 94.56 161 ILE A N 1
ATOM 1249 C CA . ILE A 1 161 ? -4.308 -3.669 6.909 1.00 94.56 161 ILE A CA 1
ATOM 1250 C C . ILE A 1 161 ? -4.316 -2.147 7.003 1.00 94.56 161 ILE A C 1
ATOM 1252 O O . ILE A 1 161 ? -4.141 -1.468 5.993 1.00 94.56 161 ILE A O 1
ATOM 1256 N N . ALA A 1 162 ? -4.536 -1.598 8.185 1.00 94.62 162 ALA A N 1
ATOM 1257 C CA . ALA A 1 162 ? -4.565 -0.166 8.416 1.00 94.62 162 ALA A CA 1
ATOM 1258 C C . ALA A 1 162 ? -3.640 0.199 9.567 1.00 94.62 162 ALA A C 1
ATOM 1260 O O . ALA A 1 162 ? -3.768 -0.360 10.651 1.00 94.62 162 ALA A O 1
ATOM 1261 N N . THR A 1 163 ? -2.770 1.177 9.348 1.00 93.81 163 THR A N 1
ATOM 1262 C CA . THR A 1 163 ? -1.947 1.766 10.407 1.00 93.81 163 THR A CA 1
ATOM 1263 C C . THR A 1 163 ? -2.588 3.077 10.841 1.00 93.81 163 THR A C 1
ATOM 1265 O O . THR A 1 163 ? -2.867 3.948 10.011 1.00 93.81 163 THR A O 1
ATOM 1268 N N . VAL A 1 164 ? -2.867 3.199 12.134 1.00 94.19 164 VAL A N 1
ATOM 1269 C CA . VAL A 1 164 ? -3.553 4.339 12.746 1.00 94.19 164 VAL A CA 1
ATOM 1270 C C . VAL A 1 164 ? -2.630 4.993 13.760 1.00 94.19 164 VAL A C 1
ATOM 1272 O O . VAL A 1 164 ? -2.210 4.333 14.706 1.00 94.19 164 VAL A O 1
ATOM 1275 N N . GLU A 1 165 ? -2.366 6.290 13.626 1.00 93.06 165 GLU A N 1
ATOM 1276 C CA . GLU A 1 165 ? -1.616 7.024 14.647 1.00 93.06 165 GLU A CA 1
ATOM 1277 C C . GLU A 1 165 ? -2.424 7.188 15.941 1.00 93.06 165 GLU A C 1
ATOM 1279 O O . GLU A 1 165 ? -3.623 7.491 15.943 1.00 93.06 165 GLU A O 1
ATOM 1284 N N . THR A 1 166 ? -1.765 7.028 17.086 1.00 91.38 166 THR A N 1
ATOM 1285 C CA . THR A 1 166 ? -2.445 7.030 18.390 1.00 91.38 166 THR A CA 1
ATOM 1286 C C . THR A 1 166 ? -2.868 8.420 18.861 1.00 91.38 166 THR A C 1
ATOM 1288 O O . THR A 1 166 ? -3.856 8.523 19.589 1.00 91.38 166 THR A O 1
ATOM 1291 N N . THR A 1 167 ? -2.169 9.482 18.444 1.00 89.69 167 THR A N 1
ATOM 1292 C CA . THR A 1 167 ? -2.402 10.851 18.941 1.00 89.69 167 THR A CA 1
ATOM 1293 C C . THR A 1 167 ? -3.644 11.477 18.312 1.00 89.69 167 THR A C 1
ATOM 1295 O O . THR A 1 167 ? -4.547 11.903 19.034 1.00 89.69 167 THR A O 1
ATOM 1298 N N . GLY A 1 168 ? -3.719 11.525 16.978 1.00 88.31 168 GLY A N 1
ATOM 1299 C CA . GLY A 1 168 ? -4.875 12.075 16.264 1.00 88.31 168 GLY A CA 1
ATOM 1300 C C . GLY A 1 168 ? -5.959 11.050 15.921 1.00 88.31 168 GLY A C 1
ATOM 1301 O O . GLY A 1 168 ? -7.052 11.447 15.509 1.00 88.31 168 GLY A O 1
ATOM 1302 N N . ARG A 1 169 ? -5.703 9.745 16.116 1.00 93.44 169 ARG A N 1
ATOM 1303 C CA . ARG A 1 169 ? -6.607 8.640 15.725 1.00 93.44 169 ARG A CA 1
ATOM 1304 C C . ARG A 1 169 ? -6.979 8.716 14.244 1.00 93.44 169 ARG A C 1
ATOM 1306 O O . ARG A 1 169 ? -8.140 8.519 13.857 1.00 93.44 169 ARG A O 1
ATOM 1313 N N . THR A 1 170 ? -5.989 9.034 13.416 1.00 94.56 170 THR A N 1
ATOM 1314 C CA . THR A 1 170 ? -6.122 9.119 11.963 1.00 94.56 170 THR A CA 1
ATOM 1315 C C . THR A 1 170 ? -5.389 7.965 11.292 1.00 94.56 170 THR A C 1
ATOM 1317 O O . THR A 1 170 ? -4.420 7.427 11.821 1.00 94.56 170 THR A O 1
ATOM 1320 N N . VAL A 1 171 ? -5.920 7.517 10.159 1.00 93.69 171 VAL A N 1
ATOM 1321 C CA . VAL A 1 171 ? -5.305 6.466 9.349 1.00 93.69 171 VAL A CA 1
ATOM 1322 C C . VAL A 1 171 ? -4.143 7.086 8.587 1.00 93.69 171 VAL A C 1
ATOM 1324 O O . VAL A 1 171 ? -4.354 8.006 7.800 1.00 93.69 171 VAL A O 1
ATOM 1327 N N . GLU A 1 172 ? -2.942 6.562 8.799 1.00 92.00 172 GLU A N 1
ATOM 1328 C CA . GLU A 1 172 ? -1.734 6.982 8.084 1.00 92.00 172 GLU A CA 1
ATOM 1329 C C . GLU A 1 172 ? -1.545 6.170 6.800 1.00 92.00 172 GLU A C 1
ATOM 1331 O O . GLU A 1 172 ? -1.093 6.684 5.775 1.00 92.00 172 GLU A O 1
ATOM 1336 N N . GLN A 1 173 ? -1.931 4.892 6.835 1.00 92.94 173 GLN A N 1
ATOM 1337 C CA . GLN A 1 173 ? -1.724 3.967 5.730 1.00 92.94 173 GLN A CA 1
ATOM 1338 C C . GLN A 1 173 ? -2.845 2.927 5.650 1.00 92.94 173 GLN A C 1
ATOM 1340 O O . GLN A 1 173 ? -3.266 2.383 6.670 1.00 92.94 173 GLN A O 1
ATOM 1345 N N . LEU A 1 174 ? -3.278 2.597 4.429 1.00 93.88 174 LEU A N 1
ATOM 1346 C CA . LEU A 1 174 ? -4.069 1.400 4.127 1.00 93.88 174 LEU A CA 1
ATOM 1347 C C . LEU A 1 174 ? -3.296 0.490 3.183 1.00 93.88 174 LEU A C 1
ATOM 1349 O O . LEU A 1 174 ? -2.889 0.919 2.113 1.00 93.88 174 LEU A O 1
ATOM 1353 N N . SER A 1 175 ? -3.135 -0.775 3.541 1.00 94.75 175 SER A N 1
ATOM 1354 C CA . SER A 1 175 ? -2.437 -1.768 2.730 1.00 94.75 175 SER A CA 1
ATOM 1355 C C . SER A 1 175 ? -3.372 -2.905 2.350 1.00 94.75 175 SER A C 1
ATOM 1357 O O . SER A 1 175 ? -4.033 -3.484 3.205 1.00 94.75 175 SER A O 1
ATOM 1359 N N . TYR A 1 176 ? -3.410 -3.247 1.067 1.00 94.75 176 TYR A N 1
ATOM 1360 C CA . TYR A 1 176 ? -4.152 -4.391 0.542 1.00 94.75 176 TYR A CA 1
ATOM 1361 C C . TYR A 1 176 ? -3.141 -5.473 0.224 1.00 94.75 176 TYR A C 1
ATOM 1363 O O . TYR A 1 176 ? -2.332 -5.300 -0.689 1.00 94.75 176 TYR A O 1
ATOM 1371 N N . ALA A 1 177 ? -3.161 -6.554 0.992 1.00 93.81 177 ALA A N 1
ATOM 1372 C CA . ALA A 1 177 ? -2.161 -7.604 0.938 1.00 93.81 177 ALA A CA 1
ATOM 1373 C C . ALA A 1 177 ? -2.768 -8.920 0.449 1.00 93.81 177 ALA A C 1
ATOM 1375 O O . ALA A 1 177 ? -3.833 -9.337 0.902 1.00 93.81 177 ALA A O 1
ATOM 1376 N N . TYR A 1 178 ? -2.067 -9.578 -0.468 1.00 92.69 178 TYR A N 1
ATOM 1377 C CA . TYR A 1 178 ? -2.362 -10.929 -0.917 1.00 92.69 178 TYR A CA 1
ATOM 1378 C C . TYR A 1 178 ? -1.919 -11.936 0.146 1.00 92.69 178 TYR A C 1
ATOM 1380 O O . TYR A 1 178 ? -0.786 -11.872 0.626 1.00 92.69 178 TYR A O 1
ATOM 1388 N N . THR A 1 179 ? -2.801 -12.865 0.505 1.00 89.56 179 THR A N 1
ATOM 1389 C CA . THR A 1 179 ? -2.579 -13.795 1.627 1.00 89.56 179 THR A CA 1
ATOM 1390 C C . THR A 1 179 ? -2.492 -15.266 1.224 1.00 89.56 179 THR A C 1
ATOM 1392 O O . THR A 1 179 ? -2.208 -16.102 2.075 1.00 89.56 179 THR A O 1
ATOM 1395 N N . CYS A 1 180 ? -2.707 -15.603 -0.048 1.00 85.44 180 CYS A N 1
ATOM 1396 C CA . CYS A 1 180 ? -2.605 -16.984 -0.530 1.00 85.44 180 CYS A CA 1
ATOM 1397 C C . CYS A 1 180 ? -1.199 -17.315 -1.063 1.00 85.44 180 CYS A C 1
ATOM 1399 O O . CYS A 1 180 ? -0.437 -16.427 -1.448 1.00 85.44 180 CYS A O 1
ATOM 1401 N N . GLU A 1 181 ? -0.849 -18.603 -1.086 1.00 66.56 181 GLU A N 1
ATOM 1402 C CA . GLU A 1 181 ? 0.462 -19.098 -1.544 1.00 66.56 181 GLU A CA 1
ATOM 1403 C C . GLU A 1 181 ? 0.533 -19.324 -3.064 1.00 66.56 181 GLU A C 1
ATOM 1405 O O . GLU A 1 181 ? -0.419 -19.898 -3.642 1.00 66.56 181 GLU A O 1
#

Radius of gyration: 27.88 Å; Cα contacts (8 Å, |Δi|>4): 302; chains: 1; bounding box: 36×87×65 Å

Mean predicted aligned error: 12.32 Å

Secondary structure (DSSP, 8-state):
-----------------------------------PPPEEEEE-TTS-EEEEEETTT-BHHHHHHHSPPPSSTT-S-S-EE------TTS----EEE--TT-SEEEEE-TT-BEEEEEEEPPTTSSBHHHHHHH-TT-EEEEEETTEEEEEEEEETTEEEEEEEETTT-BEEEEEEEE---

Nearest PDB structures (foldseek):
  5wi2-assembly2_B  TM=4.497E-01  e=1.035E+00  Homo sapiens
  3u1w-assembly2_C  TM=2.954E-01  e=6.394E-01  Parabacteroides distasonis ATCC 8503
  4gak-assembly1_A-2  TM=2.787E-01  e=1.428E+00  Spirosoma linguale DSM 74

Solvent-accessible surface area (backbone atoms only — not comparable to full-atom values): 10891 Å² total; per-residue (Å²): 135,86,86,85,81,88,84,86,82,92,78,92,74,92,76,84,78,82,74,79,81,74,77,75,73,83,69,77,79,73,73,68,80,76,71,75,70,56,71,49,79,41,50,35,77,86,64,50,74,47,51,76,44,34,55,68,64,37,36,54,77,57,54,60,72,42,46,66,81,65,97,51,96,79,56,92,38,56,80,38,74,41,66,95,72,85,62,83,84,51,63,65,63,39,28,34,31,33,55,56,62,44,58,42,41,40,27,15,31,87,85,36,24,30,33,33,41,33,38,56,44,55,94,68,77,40,40,45,72,60,48,43,68,76,41,73,74,52,39,80,76,50,75,58,100,60,36,37,32,33,35,31,77,79,49,76,53,29,33,42,36,35,38,26,32,64,87,81,40,22,31,48,32,43,31,48,31,28,62,66,135

Foldseek 3Di:
DDDDDDDDDDDDDDDPPPDDPDPPPPPPPPPPPPFDFDWDFDAFLVRHTQDIATAPPDAPVNVVNSADDDPDPPPPFDWDFDDPDPPPQFADWGIWGDGPRFQWIFTAHPRRHTFKIKGFDDVAPAALVNVCVVPVQWDFPDDDVFWTKTWDAPTVQWMWIWIAGPPRRGTGMIMIGGRDD